Protein AF-A0A2H0VG08-F1 (afdb_monomer)

Secondary structure (DSSP, 8-state):
-EEEEEEEEEEEEEE-SSS-EEEEEEETTTEEEEEEETTTTSTT-TTGGG--TT-EEEEEEEESSSEEEEEEEEEE-----HHHHHHHHHHHHHSPBT---HHHHHHHHHHHHHT---HHHHHHHHHHTTSS-SSTTSPPBPTTT--BSTTEEEEETTTTEEEEHHHHTT----TTTEEE--

Organism: NCBI:txid1974540

pLDDT: mean 89.66, std 8.98, range [56.62, 98.19]

Radius of gyration: 17.84 Å; Cα contacts (8 Å, |Δi|>4): 370; chains: 1; bounding box: 41×30×51 Å

Solvent-accessible surface area (backbone atoms only — not comparable to full-atom values): 9894 Å² total; per-residue (Å²): 124,53,78,47,78,40,50,30,39,28,43,41,77,45,84,69,51,96,38,28,32,35,34,35,32,40,27,50,78,46,11,30,46,63,31,37,29,75,52,33,63,40,92,84,34,74,51,42,79,32,64,43,53,43,19,32,19,43,32,33,35,36,42,76,96,54,39,34,47,75,47,51,47,54,77,53,54,66,83,61,48,73,70,45,50,40,50,30,51,45,51,62,72,70,53,58,71,69,52,52,44,64,68,60,40,53,54,56,48,51,32,43,72,67,66,51,81,59,33,54,54,55,38,50,53,34,15,76,74,68,78,38,71,73,56,84,86,62,67,50,54,14,69,81,83,63,54,70,36,96,52,42,31,32,38,32,63,91,78,70,40,37,30,20,71,75,68,45,74,82,54,93,72,60,78,76,45,51,43,53,38,100

Nearest PDB structures (foldseek):
  3q8d-assembly1_A  TM=6.529E-01  e=3.472E-11  Escherichia coli
  1u5k-assembly1_A  TM=7.011E-01  e=4.148E-07  Deinococcus radiodurans R1 = ATCC 13939 = DSM 20539
  4jcv-assembly1_E  TM=6.281E-01  e=1.185E-06  Deinococcus radiodurans R1 = ATCC 13939 = DSM 20539
  1k8g-assembly1_A  TM=5.663E-01  e=1.028E-01  Sterkiella nova
  1k8g-assembly2_B  TM=5.627E-01  e=1.639E-01  Sterkiella nova

Mean predicted aligned error: 5.26 Å

Structure (mmCIF, N/CA/C/O backbone):
data_AF-A0A2H0VG08-F1
#
_entry.id   AF-A0A2H0VG08-F1
#
loop_
_atom_site.group_PDB
_atom_site.id
_atom_site.type_symbol
_atom_site.label_atom_id
_atom_site.label_alt_id
_atom_site.label_comp_id
_atom_site.label_asym_id
_atom_site.label_entity_id
_atom_site.label_seq_id
_atom_site.pdbx_PDB_ins_code
_atom_site.Cartn_x
_atom_site.Cartn_y
_atom_site.Cartn_z
_atom_site.occupancy
_atom_site.B_iso_or_equiv
_atom_site.auth_seq_id
_atom_site.auth_comp_id
_atom_site.auth_asym_id
_atom_site.auth_atom_id
_atom_site.pdbx_PDB_model_num
ATOM 1 N N . MET A 1 1 ? -22.856 -10.349 10.334 1.00 77.19 1 MET A N 1
ATOM 2 C CA . MET A 1 1 ? -21.983 -9.328 10.950 1.00 77.19 1 MET A CA 1
ATOM 3 C C . MET A 1 1 ? -20.734 -10.045 11.409 1.00 77.19 1 MET A C 1
ATOM 5 O O . MET A 1 1 ? -20.861 -10.945 12.228 1.00 77.19 1 MET A O 1
ATOM 9 N N . ALA A 1 2 ? -19.583 -9.715 10.833 1.00 91.94 2 ALA A N 1
ATOM 10 C CA . ALA A 1 2 ? -18.309 -10.344 11.169 1.00 91.94 2 ALA A CA 1
ATOM 11 C C . ALA A 1 2 ? -17.379 -9.309 11.801 1.00 91.94 2 ALA A C 1
ATOM 13 O O . ALA A 1 2 ? -17.410 -8.134 11.433 1.00 91.94 2 ALA A O 1
ATOM 14 N N . GLU A 1 3 ? -16.586 -9.743 12.770 1.00 95.38 3 GLU A N 1
ATOM 15 C CA . GLU A 1 3 ? -15.595 -8.915 13.441 1.00 95.38 3 GLU A CA 1
ATOM 16 C C . GLU A 1 3 ? -14.196 -9.436 13.120 1.00 95.38 3 GLU A C 1
ATOM 18 O O . GLU A 1 3 ? -13.966 -10.645 13.103 1.00 95.38 3 GLU A O 1
ATOM 23 N N . TYR A 1 4 ? -13.271 -8.518 12.849 1.00 96.69 4 TYR A N 1
ATOM 24 C CA . TYR A 1 4 ? -11.912 -8.829 12.425 1.00 96.69 4 TYR A CA 1
ATOM 25 C C . TYR A 1 4 ? -10.892 -8.118 13.304 1.00 96.69 4 TYR A C 1
ATOM 27 O O . TYR A 1 4 ? -11.046 -6.940 13.634 1.00 96.69 4 TYR A O 1
ATOM 35 N N . TYR A 1 5 ? -9.813 -8.835 13.604 1.00 96.94 5 TYR A N 1
ATOM 36 C CA . TYR A 1 5 ? -8.631 -8.325 14.283 1.00 96.94 5 TYR A CA 1
ATOM 37 C C . TYR A 1 5 ? -7.422 -8.617 13.405 1.00 96.94 5 TYR A C 1
ATOM 39 O O . TYR A 1 5 ? -7.072 -9.775 13.175 1.00 96.94 5 TYR A O 1
ATOM 47 N N . THR A 1 6 ? -6.799 -7.574 12.872 1.00 97.25 6 THR A N 1
ATOM 48 C CA . THR A 1 6 ? -5.673 -7.729 11.946 1.00 97.25 6 THR A CA 1
ATOM 49 C C . THR A 1 6 ? -4.743 -6.531 12.042 1.00 97.25 6 THR A C 1
ATOM 51 O O . THR A 1 6 ? -5.214 -5.420 12.275 1.00 97.25 6 THR A O 1
ATOM 54 N N . PRO A 1 7 ? -3.429 -6.703 11.833 1.00 96.88 7 PRO A N 1
ATOM 55 C CA . PRO A 1 7 ? -2.571 -5.566 11.558 1.00 96.88 7 PRO A CA 1
ATOM 56 C C . PRO A 1 7 ? -2.933 -4.935 10.206 1.00 96.88 7 PRO A C 1
ATOM 58 O O . PRO A 1 7 ? -3.387 -5.624 9.279 1.00 96.88 7 PRO A O 1
ATOM 61 N N . ALA A 1 8 ? -2.717 -3.626 10.114 1.00 97.12 8 ALA A N 1
ATOM 62 C CA . ALA A 1 8 ? -2.979 -2.818 8.936 1.00 97.12 8 ALA A CA 1
ATOM 63 C C . ALA A 1 8 ? -1.936 -1.712 8.747 1.00 97.12 8 ALA A C 1
ATOM 65 O O . ALA A 1 8 ? -1.454 -1.128 9.719 1.00 97.12 8 ALA A O 1
ATOM 66 N N . ILE A 1 9 ? -1.636 -1.409 7.485 1.00 96.62 9 ILE A N 1
ATOM 67 C CA . ILE A 1 9 ? -0.912 -0.216 7.046 1.00 96.62 9 ILE A CA 1
ATOM 68 C C . ILE A 1 9 ? -1.958 0.810 6.618 1.00 96.62 9 ILE A C 1
ATOM 70 O O . ILE A 1 9 ? -2.838 0.514 5.805 1.00 96.62 9 ILE A O 1
ATOM 74 N N . VAL A 1 10 ? -1.860 2.027 7.145 1.00 95.81 10 VAL A N 1
ATOM 75 C CA . VAL A 1 10 ? -2.717 3.132 6.706 1.00 95.81 10 VAL A CA 1
ATOM 76 C C . VAL A 1 10 ? -2.172 3.687 5.393 1.00 95.81 10 VAL A C 1
ATOM 78 O O . VAL A 1 10 ? -1.115 4.317 5.389 1.00 95.81 10 VAL A O 1
ATOM 81 N N . LEU A 1 11 ? -2.886 3.467 4.288 1.00 95.94 11 LEU A N 1
ATOM 82 C CA . LEU A 1 11 ? -2.492 3.982 2.973 1.00 95.94 11 LEU A CA 1
ATOM 83 C C . LEU A 1 11 ? -2.911 5.443 2.819 1.00 95.94 11 LEU A C 1
ATOM 85 O O . LEU A 1 11 ? -2.101 6.305 2.493 1.00 95.94 11 LEU A O 1
ATOM 89 N N . ARG A 1 12 ? -4.184 5.723 3.114 1.00 94.00 12 ARG A N 1
ATOM 90 C CA . ARG A 1 12 ? -4.795 7.039 2.923 1.00 94.00 12 ARG A CA 1
ATOM 91 C C . ARG A 1 12 ? -5.827 7.333 4.004 1.00 94.00 12 ARG A C 1
ATOM 93 O O . ARG A 1 12 ? -6.453 6.426 4.558 1.00 94.00 12 ARG A O 1
ATOM 100 N N . LYS A 1 13 ? -5.999 8.620 4.299 1.00 92.25 13 LYS A N 1
ATOM 101 C CA . LYS A 1 13 ? -7.015 9.143 5.213 1.00 92.25 13 LYS A CA 1
ATOM 102 C C . LYS A 1 13 ? -7.724 10.312 4.544 1.00 92.25 13 LYS A C 1
ATOM 104 O O . LYS A 1 13 ? -7.098 11.339 4.307 1.00 92.25 13 LYS A O 1
ATOM 109 N N . ASP A 1 14 ? -9.028 10.170 4.354 1.00 88.38 14 ASP A N 1
ATOM 110 C CA . ASP A 1 14 ? -9.890 11.175 3.741 1.00 88.38 14 ASP A CA 1
ATOM 111 C C . ASP A 1 14 ? -10.956 11.664 4.738 1.00 88.38 14 ASP A C 1
ATOM 113 O O . ASP A 1 14 ? -11.342 10.971 5.692 1.00 88.38 14 ASP A O 1
ATOM 117 N N . VAL A 1 15 ? -11.454 12.884 4.530 1.00 81.81 15 VAL A N 1
ATOM 118 C CA . VAL A 1 15 ? -12.610 13.403 5.275 1.00 81.81 15 VAL A CA 1
ATOM 119 C C . VAL A 1 15 ? -13.874 12.807 4.664 1.00 81.81 15 VAL A C 1
ATOM 121 O O . VAL A 1 15 ? -14.071 12.898 3.458 1.00 81.81 15 VAL A O 1
ATOM 124 N N . LYS A 1 16 ? -14.736 12.200 5.490 1.00 74.75 16 LYS A N 1
ATOM 125 C CA . LYS A 1 16 ? -16.015 11.644 5.019 1.00 74.75 16 LYS A CA 1
ATOM 126 C C . LYS A 1 16 ? -17.203 12.543 5.344 1.00 74.75 16 LYS A C 1
ATOM 128 O O . LYS A 1 16 ? -18.038 12.771 4.488 1.00 74.75 16 LYS A O 1
ATOM 133 N N . ASN A 1 17 ? -17.257 13.021 6.586 1.00 74.50 17 ASN A N 1
ATOM 134 C CA . ASN A 1 17 ? -18.268 13.926 7.140 1.00 74.50 17 ASN A CA 1
ATOM 135 C C . ASN A 1 17 ? -17.574 14.848 8.161 1.00 74.50 17 ASN A C 1
ATOM 137 O O . ASN A 1 17 ? -16.396 14.649 8.468 1.00 74.50 17 ASN A O 1
ATOM 141 N N . ASP A 1 18 ? -18.304 15.780 8.783 1.00 69.12 18 ASP A N 1
ATOM 142 C CA . ASP A 1 18 ? -17.742 16.704 9.784 1.00 69.12 18 ASP A CA 1
ATOM 143 C C . ASP A 1 18 ? -16.925 16.007 10.879 1.00 69.12 18 ASP A C 1
ATOM 145 O O . ASP A 1 18 ? -15.834 16.462 11.235 1.00 69.12 18 ASP A O 1
ATOM 149 N N . LYS A 1 19 ? -17.424 14.874 11.390 1.00 75.38 19 LYS A N 1
ATOM 150 C CA . LYS A 1 19 ? -16.830 14.168 12.538 1.00 75.38 19 LYS A CA 1
ATOM 151 C C . LYS A 1 19 ? -16.163 12.839 12.184 1.00 75.38 19 LYS A C 1
ATOM 153 O O . LYS A 1 19 ? -15.402 12.327 13.004 1.00 75.38 19 LYS A O 1
ATOM 158 N N . ASP A 1 20 ? -16.403 12.306 10.991 1.00 84.00 20 ASP A N 1
ATOM 159 C CA . ASP A 1 20 ? -15.960 10.967 10.595 1.00 84.00 20 ASP A CA 1
ATOM 160 C C . ASP A 1 20 ? -14.772 11.031 9.632 1.00 84.00 20 ASP A C 1
ATOM 162 O O . ASP A 1 20 ? -14.579 12.001 8.896 1.00 84.00 20 ASP A O 1
ATOM 166 N N . SER A 1 21 ? -13.970 9.971 9.617 1.00 87.75 21 SER A N 1
ATOM 167 C CA . SER A 1 21 ? -12.867 9.815 8.666 1.00 87.75 21 SER A CA 1
ATOM 168 C C . SER A 1 21 ? -13.016 8.515 7.889 1.00 87.75 21 SER A C 1
ATOM 170 O O . SER A 1 21 ? -13.406 7.490 8.454 1.00 87.75 21 SER A O 1
ATOM 172 N N . LEU A 1 22 ? -12.718 8.577 6.593 1.00 93.00 22 LEU A N 1
ATOM 173 C CA . LEU A 1 22 ? -12.571 7.409 5.738 1.00 93.00 22 LEU A CA 1
ATOM 174 C C . LEU A 1 22 ? -11.097 7.021 5.713 1.00 93.00 22 LEU A C 1
ATOM 176 O O . LEU A 1 22 ? -10.229 7.868 5.516 1.00 93.00 22 LEU A O 1
ATOM 180 N N . TYR A 1 23 ? -10.826 5.744 5.910 1.00 95.50 23 TYR A N 1
ATOM 181 C CA . TYR A 1 23 ? -9.488 5.188 5.883 1.00 95.50 23 TYR A CA 1
ATOM 182 C C . TYR A 1 23 ? -9.387 4.156 4.776 1.00 95.50 23 TYR A C 1
ATOM 184 O O . TYR A 1 23 ? -10.229 3.261 4.696 1.00 95.50 23 TYR A O 1
ATOM 192 N N . ILE A 1 24 ? -8.343 4.265 3.958 1.00 97.62 24 ILE A N 1
ATOM 193 C CA . ILE A 1 24 ? -7.928 3.181 3.073 1.00 97.62 24 ILE A CA 1
ATOM 194 C C . ILE A 1 24 ? -6.781 2.453 3.758 1.00 97.62 24 ILE A C 1
ATOM 196 O O . ILE A 1 24 ? -5.760 3.053 4.106 1.00 97.62 24 ILE A O 1
ATOM 200 N N . LEU A 1 25 ? -6.992 1.166 4.007 1.00 97.62 25 LEU A N 1
ATOM 201 C CA . LEU A 1 25 ? -6.116 0.330 4.814 1.00 97.62 25 LEU A CA 1
ATOM 202 C C . LEU A 1 25 ? -5.693 -0.867 3.978 1.00 97.62 25 LEU A C 1
ATOM 204 O O . LEU A 1 25 ? -6.548 -1.546 3.415 1.00 97.62 25 LEU A O 1
ATOM 208 N N . TYR A 1 26 ? -4.398 -1.158 3.937 1.00 98.12 26 TYR A N 1
ATOM 209 C CA . TYR A 1 26 ? -3.927 -2.466 3.502 1.00 98.12 26 TYR A CA 1
ATOM 210 C C . TYR A 1 26 ? -3.817 -3.347 4.737 1.00 98.12 26 TYR A C 1
ATOM 212 O O . TYR A 1 26 ? -3.211 -2.935 5.722 1.00 98.12 26 TYR A O 1
ATOM 220 N N . THR A 1 27 ? -4.442 -4.517 4.737 1.00 97.94 27 THR A N 1
ATOM 221 C CA . THR A 1 27 ? -4.528 -5.389 5.913 1.00 97.94 27 THR A CA 1
ATOM 222 C C . THR A 1 27 ? -4.017 -6.779 5.584 1.00 97.94 27 THR A C 1
ATOM 224 O O . THR A 1 27 ? -4.180 -7.260 4.463 1.00 97.94 27 THR A O 1
ATOM 227 N N . ARG A 1 28 ? -3.454 -7.462 6.584 1.00 97.81 28 ARG A N 1
ATOM 228 C CA . ARG A 1 28 ? -2.957 -8.829 6.396 1.00 97.81 28 ARG A CA 1
ATOM 229 C C . ARG A 1 28 ? -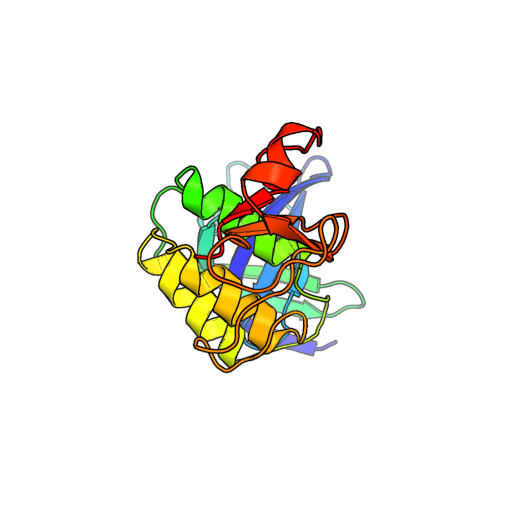4.061 -9.813 6.003 1.00 97.81 28 ARG A C 1
ATOM 231 O O . ARG A 1 28 ? -3.827 -10.675 5.169 1.00 97.81 28 ARG A O 1
ATOM 238 N N . SER A 1 29 ? -5.229 -9.730 6.643 1.00 97.25 29 SER A N 1
ATOM 239 C CA . SER A 1 29 ? -6.284 -10.744 6.499 1.00 97.25 29 SER A CA 1
ATOM 240 C C . SER A 1 29 ? -7.354 -10.418 5.458 1.00 97.25 29 SER A C 1
ATOM 242 O O . SER A 1 29 ? -8.055 -11.327 5.034 1.00 97.25 29 SER A O 1
ATOM 244 N N . LEU A 1 30 ? -7.528 -9.145 5.086 1.00 97.25 30 LEU A N 1
ATOM 245 C CA . LEU A 1 30 ? -8.593 -8.704 4.173 1.00 97.25 30 LEU A CA 1
ATOM 246 C C . LEU A 1 30 ? -8.046 -8.034 2.902 1.00 97.25 30 LEU A C 1
ATOM 248 O O . LEU A 1 30 ? -8.824 -7.677 2.025 1.00 97.25 30 LEU A O 1
ATOM 252 N N . GLY A 1 31 ? -6.728 -7.834 2.786 1.00 97.56 31 GLY A N 1
ATOM 253 C CA . GLY A 1 31 ? -6.143 -7.052 1.696 1.00 97.56 31 GLY A CA 1
ATOM 254 C C . GLY A 1 31 ? -6.462 -5.566 1.832 1.00 97.56 31 GLY A C 1
ATOM 255 O O . GLY A 1 31 ? -6.581 -5.056 2.955 1.00 97.56 31 GLY A O 1
ATOM 256 N N . LYS A 1 32 ? -6.595 -4.861 0.701 1.00 98.19 32 LYS A N 1
ATOM 257 C CA . LYS A 1 32 ? -6.987 -3.446 0.692 1.00 98.19 32 LYS A CA 1
ATOM 258 C C . LYS A 1 32 ? -8.477 -3.300 0.994 1.00 98.19 32 LYS A C 1
ATOM 260 O O . LYS A 1 32 ? -9.315 -3.885 0.314 1.00 98.19 32 LYS A O 1
ATOM 265 N N . ILE A 1 33 ? -8.816 -2.480 1.981 1.00 97.75 33 ILE A N 1
ATOM 266 C CA . ILE A 1 33 ? -10.197 -2.196 2.378 1.00 97.75 33 ILE A CA 1
ATOM 267 C C . ILE A 1 33 ? -10.415 -0.697 2.574 1.00 97.75 33 ILE A C 1
ATOM 269 O O . ILE A 1 33 ? -9.480 0.068 2.816 1.00 97.75 33 ILE A O 1
ATOM 273 N N . SER A 1 34 ? -11.682 -0.291 2.531 1.00 96.81 34 SER A N 1
ATOM 274 C CA . SER A 1 34 ? -12.127 1.032 2.959 1.00 96.81 34 SER A CA 1
ATOM 275 C C . SER A 1 34 ? -12.899 0.906 4.268 1.00 96.81 34 SER A C 1
ATOM 277 O O . SER A 1 34 ? -13.856 0.135 4.337 1.00 96.81 34 SER A O 1
ATOM 279 N N . ALA A 1 35 ? -12.492 1.644 5.301 1.00 95.44 35 ALA A N 1
ATOM 280 C CA . ALA A 1 35 ? -13.094 1.588 6.628 1.00 95.44 35 ALA A CA 1
ATOM 281 C C . ALA A 1 35 ? -13.468 2.979 7.153 1.00 95.44 35 ALA A C 1
ATOM 283 O O . ALA A 1 35 ? -12.731 3.952 6.994 1.00 95.44 35 ALA A O 1
ATOM 284 N N . ILE A 1 36 ? -14.618 3.076 7.817 1.00 93.50 36 ILE A N 1
ATOM 285 C CA . ILE A 1 36 ? -15.106 4.325 8.410 1.00 93.50 36 ILE A CA 1
ATOM 286 C C . ILE A 1 36 ? -14.768 4.345 9.896 1.00 93.50 36 ILE A C 1
ATOM 288 O O . ILE A 1 36 ? -15.213 3.477 10.646 1.00 93.50 36 ILE A O 1
ATOM 292 N N . ALA A 1 37 ? -14.067 5.381 10.345 1.00 89.81 37 ALA A N 1
ATOM 293 C CA . ALA A 1 37 ? -13.887 5.658 11.763 1.00 89.81 37 ALA A CA 1
ATOM 294 C C . ALA A 1 37 ? -14.875 6.749 12.203 1.00 89.81 37 ALA A C 1
ATOM 296 O O . ALA A 1 37 ? -14.750 7.921 11.823 1.00 89.81 37 ALA A O 1
ATOM 297 N N . LYS A 1 38 ? -15.875 6.360 13.000 1.00 82.88 38 LYS A N 1
ATOM 298 C CA . LYS A 1 38 ? -16.902 7.285 13.497 1.00 82.88 38 LYS A CA 1
ATOM 299 C C . LYS A 1 38 ? -16.330 8.225 14.552 1.00 82.88 38 LYS A C 1
ATOM 301 O O . LYS A 1 38 ? -15.601 7.794 15.438 1.00 82.88 38 LYS A O 1
ATOM 306 N N . SER A 1 39 ? -16.701 9.504 14.498 1.00 76.12 39 SER A N 1
ATOM 307 C CA . SER A 1 39 ? -16.239 10.543 15.433 1.00 76.12 39 SER A CA 1
ATOM 308 C C . SER A 1 39 ? -14.712 10.713 15.520 1.00 76.12 39 SER A C 1
ATOM 310 O O . SER A 1 39 ? -14.220 11.339 16.461 1.00 76.12 39 SER A O 1
ATOM 312 N N . ALA A 1 40 ? -13.954 10.210 14.540 1.00 71.31 40 ALA A N 1
ATOM 313 C CA . ALA A 1 40 ? -12.496 10.232 14.556 1.00 71.31 40 ALA A CA 1
ATOM 314 C C . ALA A 1 40 ? -11.894 11.649 14.528 1.00 71.31 40 ALA A C 1
ATOM 316 O O . ALA A 1 40 ? -10.758 11.824 14.963 1.00 71.31 40 ALA A O 1
ATOM 317 N N . ARG A 1 41 ? -12.635 12.664 14.062 1.00 65.50 41 ARG A N 1
ATOM 318 C CA . ARG A 1 41 ? -12.172 14.064 14.007 1.00 65.50 41 ARG A CA 1
ATOM 319 C C . ARG A 1 41 ? -12.444 14.868 15.284 1.00 65.50 41 ARG A C 1
ATOM 321 O O . ARG A 1 41 ? -12.055 16.029 15.353 1.00 65.50 41 ARG A O 1
ATOM 328 N N . LYS A 1 42 ? -13.093 14.289 16.304 1.00 69.38 42 LYS A N 1
ATOM 329 C CA . LYS A 1 42 ? -13.210 14.947 17.616 1.00 69.38 42 LYS A CA 1
ATOM 330 C C . LYS A 1 42 ? -11.816 15.092 18.234 1.00 69.38 42 LYS A C 1
ATOM 332 O O . LYS A 1 42 ? -11.041 14.144 18.190 1.00 69.38 42 LYS A O 1
ATOM 337 N N . ILE A 1 43 ? -11.527 16.229 18.870 1.00 60.56 43 ILE A N 1
ATOM 338 C CA . ILE A 1 43 ? -10.264 16.456 19.607 1.00 60.56 43 ILE A CA 1
ATOM 339 C C . ILE A 1 43 ? -10.013 15.364 20.662 1.00 60.56 43 ILE A C 1
ATOM 341 O O . ILE A 1 43 ? -8.874 14.993 20.915 1.00 60.56 43 ILE A O 1
ATOM 345 N N . THR A 1 44 ? -11.077 14.793 21.231 1.00 64.12 44 THR A N 1
ATOM 346 C CA . THR A 1 44 ? -11.012 13.700 22.215 1.00 64.12 44 THR A CA 1
ATOM 347 C C . THR A 1 44 ? -10.797 12.311 21.603 1.00 64.12 44 THR A C 1
ATOM 349 O O . THR A 1 44 ? -10.746 11.319 22.331 1.00 64.12 44 THR A O 1
ATOM 352 N N . SER A 1 45 ? -10.703 12.204 20.276 1.00 69.25 45 SER A N 1
ATOM 353 C CA . SER A 1 45 ? -10.528 10.930 19.585 1.00 69.25 45 SER A CA 1
ATOM 354 C C . SER A 1 45 ? -9.137 10.364 19.848 1.00 69.25 45 SER A C 1
ATOM 356 O O . SER A 1 45 ? -8.145 10.828 19.292 1.00 69.25 45 SER A O 1
ATOM 358 N N . LYS A 1 46 ? -9.075 9.301 20.654 1.00 73.25 46 LYS A N 1
ATOM 359 C CA . LYS A 1 46 ? -7.849 8.516 20.861 1.00 73.25 46 LYS A CA 1
ATOM 360 C C . LYS A 1 46 ? -7.456 7.730 19.605 1.00 73.25 46 LYS A C 1
ATOM 362 O O . LYS A 1 46 ? -6.287 7.459 19.381 1.00 73.25 46 LYS A O 1
ATOM 367 N N . LEU A 1 47 ? -8.434 7.432 18.750 1.00 78.81 47 LEU A N 1
ATOM 368 C CA . LEU A 1 47 ? -8.283 6.591 17.567 1.00 78.81 47 LEU A CA 1
ATOM 369 C C . LEU A 1 47 ? -7.497 7.267 16.434 1.00 78.81 47 LEU A C 1
ATOM 371 O O . LEU A 1 47 ? -6.740 6.623 15.711 1.00 78.81 47 LEU A O 1
ATOM 375 N N . SER A 1 48 ? -7.667 8.580 16.266 1.00 72.31 48 SER A N 1
ATOM 376 C CA . SER A 1 48 ? -7.102 9.311 15.127 1.00 72.31 48 SER A CA 1
ATOM 377 C C . SER A 1 48 ? -5.580 9.414 15.168 1.00 72.31 48 SER A C 1
ATOM 379 O O . SER A 1 48 ? -4.957 9.398 14.108 1.00 72.31 48 SER A O 1
ATOM 381 N N . GLY A 1 49 ? -4.990 9.473 16.367 1.00 74.50 49 GLY A N 1
ATOM 382 C CA . GLY A 1 49 ? -3.540 9.526 16.566 1.00 74.50 49 GLY A CA 1
ATOM 383 C C . GLY A 1 49 ? -2.822 8.229 16.183 1.00 74.50 49 GLY A C 1
ATOM 384 O O . GLY A 1 49 ? -1.650 8.262 15.814 1.00 74.50 49 GLY A O 1
ATOM 385 N N . HIS A 1 50 ? -3.526 7.094 16.206 1.00 82.44 50 HIS A N 1
ATOM 386 C CA . HIS A 1 50 ? -2.967 5.800 15.815 1.00 82.44 50 HIS A CA 1
ATOM 387 C C . HIS A 1 50 ? -3.039 5.539 14.304 1.00 82.44 50 HIS A C 1
ATOM 389 O O . HIS A 1 50 ? -2.337 4.661 13.806 1.00 82.44 50 HIS A O 1
ATOM 395 N N . LEU A 1 51 ? -3.849 6.313 13.574 1.00 86.25 51 LEU A N 1
ATOM 396 C CA . LEU A 1 51 ? -4.183 6.080 12.171 1.00 86.25 51 LEU A CA 1
ATOM 397 C C . LEU A 1 51 ? -3.766 7.266 11.292 1.00 86.25 51 LEU A C 1
ATOM 399 O O . LEU A 1 51 ? -4.606 8.005 10.772 1.00 86.25 51 LEU A O 1
ATOM 403 N N . SER A 1 52 ? -2.459 7.444 11.125 1.00 89.19 52 SER A N 1
ATOM 404 C CA . SER A 1 52 ? -1.885 8.374 10.141 1.00 89.19 52 SER A CA 1
ATOM 405 C C . SER A 1 52 ? -1.299 7.586 8.968 1.00 89.19 52 SER A C 1
ATOM 407 O O . SER A 1 52 ? -0.784 6.494 9.215 1.00 89.19 52 SER A O 1
ATOM 409 N N . PRO A 1 53 ? -1.337 8.105 7.724 1.00 92.81 53 PRO A N 1
ATOM 410 C CA . PRO A 1 53 ? -0.713 7.447 6.577 1.00 92.81 53 PRO A CA 1
ATOM 411 C C . PRO A 1 53 ? 0.737 7.033 6.856 1.00 92.81 53 PRO A C 1
ATOM 413 O O . PRO A 1 53 ? 1.497 7.792 7.463 1.00 92.81 53 PRO A O 1
ATOM 416 N N . GLY A 1 54 ? 1.093 5.810 6.463 1.00 92.50 54 GLY A N 1
ATOM 417 C CA . GLY A 1 54 ? 2.411 5.218 6.711 1.00 92.50 54 GLY A CA 1
ATOM 418 C C . GLY A 1 54 ? 2.608 4.652 8.117 1.00 92.50 54 GLY A C 1
ATOM 419 O O . GLY A 1 54 ? 3.706 4.221 8.448 1.00 92.50 54 GLY A O 1
ATOM 420 N N . ARG A 1 55 ? 1.575 4.630 8.969 1.00 91.56 55 ARG A N 1
ATOM 421 C CA . ARG A 1 55 ? 1.633 3.913 10.252 1.00 91.56 55 ARG A CA 1
ATOM 422 C C . ARG A 1 55 ? 1.137 2.485 10.109 1.00 91.56 55 ARG A C 1
ATOM 424 O O . ARG A 1 55 ? 0.223 2.206 9.330 1.00 91.56 55 ARG A O 1
ATOM 431 N N . ILE A 1 56 ? 1.695 1.618 10.950 1.00 94.75 56 ILE A N 1
ATOM 432 C CA . ILE A 1 56 ? 1.182 0.273 11.182 1.00 94.75 56 ILE A CA 1
ATOM 433 C C . ILE A 1 56 ? 0.423 0.270 12.507 1.00 94.75 56 ILE A C 1
ATOM 435 O O . ILE A 1 56 ? 0.921 0.734 13.542 1.00 94.75 56 ILE A O 1
ATOM 439 N N . ALA A 1 57 ? -0.788 -0.272 12.477 1.00 94.56 57 ALA A N 1
ATOM 440 C CA . ALA A 1 57 ? -1.627 -0.436 13.651 1.00 94.56 57 ALA A CA 1
ATOM 441 C C . ALA A 1 57 ? -2.283 -1.815 13.657 1.00 94.56 57 ALA A C 1
ATOM 443 O O . ALA A 1 57 ? -2.664 -2.329 12.607 1.00 94.56 57 ALA A O 1
ATOM 444 N N . ASP A 1 58 ? -2.446 -2.394 14.841 1.00 96.12 58 ASP A N 1
ATOM 445 C CA . ASP A 1 58 ? -3.429 -3.456 15.024 1.00 96.12 58 ASP A CA 1
ATOM 446 C C . ASP A 1 58 ? -4.804 -2.811 15.077 1.00 96.12 58 ASP A C 1
ATOM 448 O O . ASP A 1 58 ? -5.020 -1.886 15.860 1.00 96.12 58 ASP A O 1
ATOM 452 N N . ILE A 1 59 ? -5.719 -3.277 14.235 1.00 95.81 59 ILE A N 1
ATOM 453 C CA . ILE A 1 59 ? -7.054 -2.700 14.122 1.00 95.81 59 ILE A CA 1
ATOM 454 C C . ILE A 1 59 ? -8.126 -3.731 14.446 1.00 95.81 59 ILE A C 1
ATOM 456 O O . ILE A 1 59 ? -7.976 -4.927 14.179 1.00 95.81 59 ILE A O 1
ATOM 460 N N . ARG A 1 60 ? -9.233 -3.229 14.990 1.00 96.25 60 ARG A N 1
ATOM 461 C CA . ARG A 1 60 ? -10.474 -3.965 15.207 1.00 96.25 60 ARG A CA 1
ATOM 462 C C . ARG A 1 60 ? -11.546 -3.395 14.287 1.00 96.25 60 ARG A C 1
ATOM 464 O O . ARG A 1 60 ? -11.830 -2.195 14.323 1.00 96.25 60 ARG A O 1
ATOM 471 N N . LEU A 1 61 ? -12.131 -4.250 13.459 1.00 95.50 61 LEU A N 1
ATOM 472 C CA . LEU A 1 61 ? -13.097 -3.881 12.426 1.00 95.50 61 LEU A CA 1
ATOM 473 C C . LEU A 1 61 ? -14.374 -4.695 12.566 1.00 95.50 61 LEU A C 1
ATOM 475 O O . LEU A 1 61 ? -14.340 -5.854 12.966 1.00 95.50 61 LEU A O 1
ATOM 479 N N . ILE A 1 62 ? -15.482 -4.113 12.127 1.00 95.94 62 ILE A N 1
ATOM 480 C CA . ILE A 1 62 ? -16.752 -4.815 11.973 1.00 95.94 62 ILE A CA 1
ATOM 481 C C . ILE A 1 62 ? -17.278 -4.642 10.553 1.00 95.94 62 ILE A C 1
ATOM 483 O O . ILE A 1 62 ? -17.306 -3.527 10.029 1.00 95.94 62 ILE A O 1
ATOM 487 N N . ASP A 1 63 ? -17.703 -5.743 9.943 1.00 94.62 63 ASP A N 1
ATOM 488 C CA . ASP A 1 63 ? -18.362 -5.747 8.643 1.00 94.62 63 ASP A CA 1
ATOM 489 C C . ASP A 1 63 ? -19.888 -5.780 8.809 1.00 94.62 63 ASP A C 1
ATOM 491 O O . ASP A 1 63 ? -20.474 -6.711 9.385 1.00 94.62 63 ASP A O 1
ATOM 495 N N . LYS A 1 64 ? -20.521 -4.716 8.308 1.00 90.75 64 LYS A N 1
ATOM 496 C CA . LYS A 1 64 ? -21.976 -4.522 8.242 1.00 90.75 64 LYS A CA 1
ATOM 497 C C . LYS A 1 64 ? -22.443 -4.176 6.818 1.00 90.75 64 LYS A C 1
ATOM 499 O O . LYS A 1 64 ? -23.415 -3.445 6.667 1.00 90.75 64 LYS A O 1
ATOM 504 N N . GLY A 1 65 ? -21.712 -4.617 5.791 1.00 89.06 65 GLY A N 1
ATOM 505 C CA . GLY A 1 65 ? -21.852 -4.162 4.398 1.00 89.06 65 GLY A CA 1
ATOM 506 C C . GLY A 1 65 ? -20.918 -2.995 4.050 1.00 89.06 65 GLY A C 1
ATOM 507 O O . GLY A 1 65 ? -20.674 -2.702 2.885 1.00 89.06 65 GLY A O 1
ATOM 508 N N . SER A 1 66 ? -20.344 -2.356 5.069 1.00 90.56 66 SER A N 1
ATOM 509 C CA . SER A 1 66 ? -19.179 -1.478 4.972 1.00 90.56 66 SER A CA 1
ATOM 510 C C . SER A 1 66 ? -18.334 -1.677 6.224 1.00 90.56 66 SER A C 1
ATOM 512 O O . SER A 1 66 ? -18.908 -1.795 7.315 1.00 90.56 66 SER A O 1
ATOM 514 N N . PHE A 1 67 ? -17.006 -1.666 6.104 1.00 95.56 67 PHE A N 1
ATOM 515 C CA . PHE A 1 67 ? -16.154 -1.788 7.280 1.00 95.56 67 PHE A CA 1
ATOM 516 C C . PHE A 1 67 ? -16.263 -0.542 8.158 1.00 95.56 67 PHE A C 1
ATOM 518 O O . PHE A 1 67 ? -16.078 0.593 7.708 1.00 95.56 67 PHE A O 1
ATOM 525 N N . GLN A 1 68 ? -16.532 -0.757 9.440 1.00 94.56 68 GLN A N 1
ATOM 526 C CA . GLN A 1 68 ? -16.418 0.273 10.461 1.00 94.56 68 GLN A CA 1
ATOM 527 C C . GLN A 1 68 ? -15.234 -0.061 11.367 1.00 94.56 68 GLN A C 1
ATOM 529 O O . GLN A 1 68 ? -15.106 -1.183 11.856 1.00 94.56 68 GLN A O 1
ATOM 534 N N . LEU A 1 69 ? -14.387 0.935 11.602 1.00 94.31 69 LEU A N 1
ATOM 535 C CA . LEU A 1 69 ? -13.246 0.829 12.493 1.00 94.31 69 LEU A CA 1
ATOM 536 C C . LEU A 1 69 ? -13.688 1.101 13.930 1.00 94.31 69 LEU A C 1
ATOM 538 O O . LEU A 1 69 ? -14.303 2.131 14.218 1.00 94.31 69 LEU A O 1
ATOM 542 N N . LEU A 1 70 ? -13.435 0.124 14.798 1.00 91.75 70 LEU A N 1
ATOM 543 C CA . LEU A 1 70 ? -13.833 0.141 16.203 1.00 91.75 70 LEU A CA 1
ATOM 544 C C . LEU A 1 70 ? -12.683 0.588 17.096 1.00 91.75 70 LEU A C 1
ATOM 546 O O . LEU A 1 70 ? -12.891 1.414 17.980 1.00 91.75 70 LEU A O 1
ATOM 550 N N . ASP A 1 71 ? -11.488 0.057 16.845 1.00 91.06 71 ASP A N 1
ATOM 551 C CA . ASP A 1 71 ? -10.296 0.346 17.634 1.00 91.06 71 ASP A CA 1
ATOM 552 C C . ASP A 1 71 ? -9.030 0.245 16.776 1.00 91.06 71 ASP A C 1
ATOM 554 O O . ASP A 1 71 ? -9.019 -0.443 15.748 1.00 91.06 71 ASP A O 1
ATOM 558 N N . ALA A 1 72 ? -7.976 0.941 17.192 1.00 92.62 72 ALA A N 1
ATOM 559 C CA . ALA A 1 72 ? -6.657 0.862 16.589 1.00 92.62 72 ALA A CA 1
ATOM 560 C C . ALA A 1 72 ? -5.569 1.149 17.620 1.00 92.62 72 ALA A C 1
ATOM 562 O O . ALA A 1 72 ? -5.585 2.184 18.285 1.00 92.62 72 ALA A O 1
ATOM 563 N N . LEU A 1 73 ? -4.566 0.279 17.660 1.00 91.25 73 LEU A N 1
ATOM 564 C CA . LEU A 1 73 ? -3.364 0.457 18.457 1.00 91.25 73 LEU A CA 1
ATOM 565 C C . LEU A 1 73 ? -2.157 0.543 17.526 1.00 91.25 73 LEU A C 1
ATOM 567 O O . LEU A 1 73 ? -1.779 -0.434 16.878 1.00 91.25 73 LEU A O 1
ATOM 571 N N . SER A 1 74 ? -1.549 1.726 17.440 1.00 88.12 74 SER A N 1
ATOM 572 C CA . SER A 1 74 ? -0.339 1.902 16.630 1.00 88.12 74 SER A CA 1
ATOM 573 C C . SER A 1 74 ? 0.811 1.101 17.233 1.00 88.12 74 SER A C 1
ATOM 575 O O . SER A 1 74 ? 1.124 1.265 18.409 1.00 88.12 74 SER A O 1
ATOM 577 N N . LYS A 1 75 ? 1.441 0.260 16.410 1.00 81.25 75 LYS A N 1
ATOM 578 C CA . LYS A 1 75 ? 2.607 -0.540 16.798 1.00 81.25 75 LYS A CA 1
ATOM 579 C C . LYS A 1 75 ? 3.906 0.206 16.548 1.00 81.25 75 LYS A C 1
ATOM 581 O O . LYS A 1 75 ? 4.704 0.371 17.455 1.00 81.25 75 LYS A O 1
ATOM 586 N N . ASN A 1 76 ? 4.082 0.655 15.310 1.00 71.06 76 ASN A N 1
ATOM 587 C CA . ASN A 1 76 ? 5.269 1.330 14.804 1.00 71.06 76 ASN A CA 1
ATOM 588 C C . ASN A 1 76 ? 4.858 2.330 13.713 1.00 71.06 76 ASN A C 1
ATOM 590 O O . ASN A 1 76 ? 3.748 2.277 13.172 1.00 71.06 76 ASN A O 1
ATOM 594 N N . GLY A 1 77 ? 5.762 3.250 13.396 1.00 56.62 77 GLY A N 1
ATOM 595 C CA . GLY A 1 77 ? 5.609 4.186 12.287 1.00 56.62 77 GLY A CA 1
ATOM 596 C C . GLY A 1 77 ? 6.322 5.497 12.575 1.00 56.62 77 GLY A C 1
ATOM 597 O O . GLY A 1 77 ? 5.920 6.243 13.477 1.00 56.62 77 GLY A O 1
ATOM 598 N N . GLY A 1 78 ? 7.371 5.780 11.803 1.00 61.47 78 GLY A N 1
ATOM 599 C CA . GLY A 1 78 ? 7.937 7.123 11.733 1.00 61.47 78 GLY A CA 1
ATOM 600 C C . GLY A 1 78 ? 7.031 8.064 10.941 1.00 61.47 78 GLY A C 1
ATOM 601 O O . GLY A 1 78 ? 5.977 7.678 10.431 1.00 61.47 78 GLY A O 1
ATOM 602 N N . ARG A 1 79 ? 7.419 9.338 10.851 1.00 69.50 79 ARG A N 1
ATOM 603 C CA . ARG A 1 79 ? 6.750 10.262 9.929 1.00 69.50 79 ARG A CA 1
ATOM 604 C C . ARG A 1 79 ? 7.032 9.799 8.502 1.00 69.50 79 ARG A C 1
ATOM 606 O O . ARG A 1 79 ? 8.196 9.665 8.138 1.00 69.50 79 ARG A O 1
ATOM 613 N N . SER A 1 80 ? 5.972 9.575 7.721 1.00 78.25 80 SER A N 1
ATOM 614 C CA . SER A 1 80 ? 6.088 9.291 6.288 1.00 78.25 80 SER A CA 1
ATOM 615 C C . SER A 1 80 ? 6.977 10.348 5.633 1.00 78.25 80 SER A C 1
ATOM 617 O O . SER A 1 80 ? 6.704 11.544 5.750 1.00 78.25 80 SER A O 1
ATOM 619 N N . ASN A 1 81 ? 8.035 9.905 4.958 1.00 89.25 81 ASN A N 1
ATOM 620 C CA . ASN A 1 81 ? 8.829 10.744 4.064 1.00 89.25 81 ASN A CA 1
ATOM 621 C C . ASN A 1 81 ? 8.215 10.711 2.647 1.00 89.25 81 ASN A C 1
ATOM 623 O O . ASN A 1 81 ? 7.175 10.079 2.428 1.00 89.25 81 ASN A O 1
ATOM 627 N N . LYS A 1 82 ? 8.837 11.416 1.694 1.00 91.44 82 LYS A N 1
ATOM 628 C CA . LYS A 1 82 ? 8.358 11.497 0.305 1.00 91.44 82 LYS A CA 1
ATOM 629 C C . LYS A 1 82 ? 8.319 10.123 -0.378 1.00 91.44 82 LYS A C 1
ATOM 631 O O . LYS A 1 82 ? 7.322 9.798 -1.016 1.00 91.44 82 LYS A O 1
ATOM 636 N N . GLU A 1 83 ? 9.356 9.309 -0.193 1.00 91.62 83 GLU A N 1
ATOM 637 C CA . GLU A 1 83 ? 9.461 7.978 -0.807 1.00 91.62 83 GLU A CA 1
ATOM 638 C C . GLU A 1 83 ? 8.389 7.019 -0.281 1.00 91.62 83 GLU A C 1
ATOM 640 O O . GLU A 1 83 ? 7.712 6.346 -1.057 1.00 91.62 83 GLU A O 1
ATOM 645 N N . ILE A 1 84 ? 8.146 7.022 1.032 1.00 94.12 84 ILE A N 1
ATOM 646 C CA . ILE A 1 84 ? 7.070 6.235 1.638 1.00 94.12 84 ILE A CA 1
ATOM 647 C C . ILE A 1 84 ? 5.700 6.743 1.204 1.00 94.12 84 ILE A C 1
ATOM 649 O O . ILE A 1 84 ? 4.841 5.929 0.887 1.00 94.12 84 ILE A O 1
ATOM 653 N N . ALA A 1 85 ? 5.481 8.056 1.108 1.00 94.06 85 ALA A N 1
ATOM 654 C CA . ALA A 1 85 ? 4.211 8.583 0.607 1.00 94.06 85 ALA A CA 1
ATOM 655 C C . ALA A 1 85 ? 3.916 8.082 -0.819 1.00 94.06 85 ALA A C 1
ATOM 657 O O . ALA A 1 85 ? 2.791 7.672 -1.113 1.00 94.06 85 ALA A O 1
ATOM 658 N N . LYS A 1 86 ? 4.941 8.038 -1.677 1.00 95.06 86 LYS A N 1
ATOM 659 C CA . LYS A 1 86 ? 4.849 7.483 -3.030 1.00 95.06 86 LYS A CA 1
ATOM 660 C C . LYS A 1 86 ? 4.590 5.975 -3.028 1.00 95.06 86 LYS A C 1
ATOM 662 O O . LYS A 1 86 ? 3.750 5.505 -3.789 1.00 95.06 86 LYS A O 1
ATOM 667 N N . PHE A 1 87 ? 5.234 5.227 -2.134 1.00 96.25 87 PHE A N 1
ATOM 668 C CA . PHE A 1 87 ? 4.984 3.796 -1.966 1.00 96.25 87 PHE A CA 1
ATOM 669 C C . PHE A 1 87 ? 3.549 3.492 -1.508 1.00 96.25 87 PHE A C 1
ATOM 671 O O . PHE A 1 87 ? 2.905 2.585 -2.033 1.00 96.25 87 PHE A O 1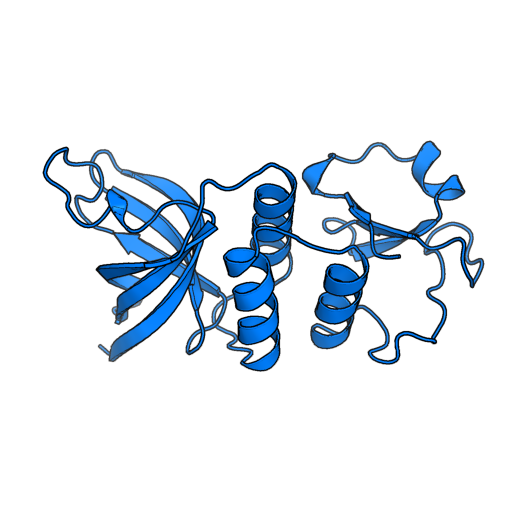
ATOM 678 N N . LEU A 1 88 ? 3.011 4.273 -0.565 1.00 96.12 88 LEU A N 1
ATOM 679 C CA . LEU A 1 88 ? 1.621 4.139 -0.116 1.00 96.12 88 LEU A CA 1
ATOM 680 C C . LEU A 1 88 ? 0.639 4.434 -1.251 1.00 96.12 88 LEU A C 1
ATOM 682 O O . LEU A 1 88 ? -0.332 3.698 -1.414 1.00 96.12 88 LEU A O 1
ATOM 686 N N . TYR A 1 89 ? 0.911 5.471 -2.051 1.00 96.25 89 TYR A N 1
ATOM 687 C CA . TYR A 1 89 ? 0.132 5.780 -3.249 1.00 96.25 89 TYR A CA 1
ATOM 688 C C . TYR A 1 89 ? 0.198 4.635 -4.271 1.00 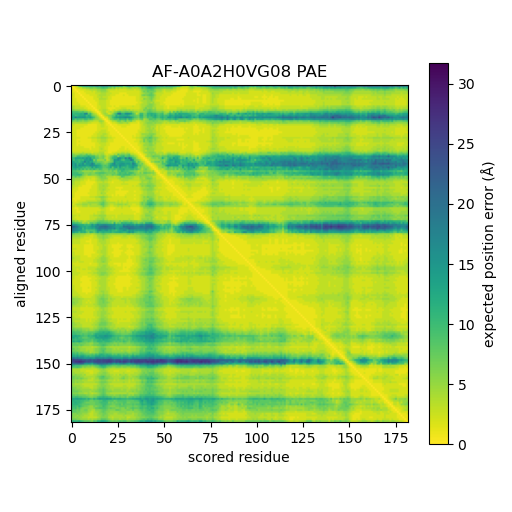96.25 89 TYR A C 1
ATOM 690 O O . TYR A 1 89 ? -0.832 4.249 -4.818 1.00 96.25 89 TYR A O 1
ATOM 698 N N . PHE A 1 90 ? 1.372 4.031 -4.476 1.00 97.44 90 PHE A N 1
ATOM 699 C CA . PHE A 1 90 ? 1.520 2.852 -5.329 1.00 97.44 90 PHE A CA 1
ATOM 700 C C . PHE A 1 90 ? 0.670 1.675 -4.838 1.00 97.44 90 PHE A C 1
ATOM 702 O O . PHE A 1 90 ? -0.114 1.130 -5.610 1.00 97.44 90 PHE A O 1
ATOM 709 N N . LEU A 1 91 ? 0.742 1.318 -3.551 1.00 97.25 91 LEU A N 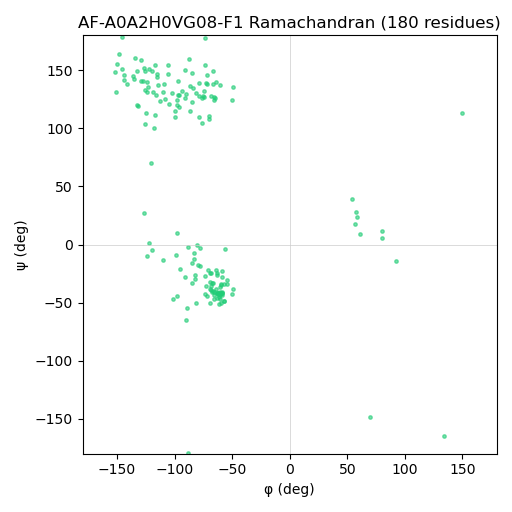1
ATOM 710 C CA . LEU A 1 91 ? -0.087 0.243 -2.996 1.00 97.25 91 LEU A CA 1
ATOM 711 C C . LEU A 1 91 ? -1.584 0.539 -3.137 1.00 97.25 91 LEU A C 1
ATOM 713 O O . LEU A 1 91 ? -2.358 -0.350 -3.489 1.00 97.25 91 LEU A O 1
ATOM 717 N N . ASP A 1 92 ? -1.995 1.780 -2.881 1.00 97.12 92 ASP A N 1
ATOM 718 C CA . ASP A 1 92 ? -3.393 2.197 -2.975 1.00 97.12 92 ASP A CA 1
ATOM 719 C C . ASP A 1 92 ? -3.932 2.091 -4.406 1.00 97.12 92 ASP A C 1
ATOM 721 O O . ASP A 1 92 ? 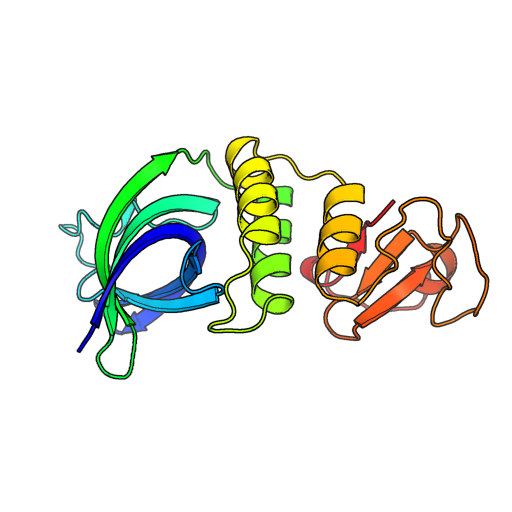-5.058 1.644 -4.600 1.00 97.12 92 ASP A O 1
ATOM 725 N N . ASN A 1 93 ? -3.139 2.419 -5.424 1.00 95.81 93 ASN A N 1
ATOM 726 C CA . ASN A 1 93 ? -3.600 2.344 -6.813 1.00 95.81 93 ASN A CA 1
ATOM 727 C C . ASN A 1 93 ? -3.457 0.944 -7.420 1.00 95.81 93 ASN A C 1
ATOM 729 O O . ASN A 1 93 ? -4.310 0.535 -8.204 1.00 95.81 93 ASN A O 1
ATOM 733 N N . MET A 1 94 ? -2.429 0.188 -7.032 1.00 95.44 94 MET A N 1
ATOM 734 C CA . MET A 1 94 ? -2.102 -1.082 -7.684 1.00 95.44 94 MET A CA 1
ATOM 735 C C . MET A 1 94 ? -2.782 -2.301 -7.063 1.00 95.44 94 MET A C 1
ATOM 737 O O . MET A 1 94 ? -3.016 -3.286 -7.759 1.00 95.44 94 MET A O 1
ATOM 741 N N . THR A 1 95 ? -3.112 -2.268 -5.768 1.00 95.69 95 THR A N 1
ATOM 742 C CA . THR A 1 95 ? -3.711 -3.440 -5.109 1.00 95.69 95 THR A CA 1
ATOM 743 C C . THR A 1 95 ? -5.233 -3.467 -5.265 1.00 95.69 95 THR A C 1
ATOM 745 O O . THR A 1 95 ? -5.884 -2.436 -5.089 1.00 95.69 95 THR A O 1
ATOM 748 N N . PRO A 1 96 ? -5.856 -4.616 -5.565 1.00 94.56 96 PRO A N 1
ATOM 749 C CA . PRO A 1 96 ? -7.312 -4.734 -5.595 1.00 94.56 96 PRO A CA 1
ATOM 750 C C . PRO A 1 96 ? -7.927 -4.737 -4.186 1.00 94.56 96 PRO A C 1
ATOM 752 O O . PRO A 1 96 ? -7.293 -5.098 -3.193 1.00 94.56 96 PRO A O 1
ATOM 755 N N . TYR A 1 97 ? -9.194 -4.324 -4.092 1.00 96.75 97 TYR A N 1
ATOM 756 C CA . TYR A 1 97 ? -9.945 -4.374 -2.835 1.00 96.75 97 TYR A CA 1
ATOM 757 C C . TYR A 1 97 ? -10.320 -5.810 -2.451 1.00 96.75 97 TYR A C 1
ATOM 759 O O . TYR A 1 97 ? -10.653 -6.618 -3.314 1.00 96.75 97 TYR A O 1
ATOM 767 N N . ASN A 1 98 ? -10.349 -6.091 -1.145 1.00 95.88 98 ASN A N 1
ATOM 768 C CA . ASN A 1 98 ? -10.805 -7.351 -0.543 1.00 95.88 98 ASN A CA 1
ATOM 769 C C . ASN A 1 98 ? -10.042 -8.608 -1.007 1.00 95.88 98 ASN A C 1
ATOM 771 O O . ASN A 1 98 ? -10.572 -9.716 -0.941 1.00 95.88 98 ASN A O 1
ATOM 775 N N . GLN A 1 99 ? -8.806 -8.445 -1.483 1.00 95.69 99 GLN A N 1
ATOM 776 C CA . GLN A 1 99 ? -7.932 -9.543 -1.894 1.00 95.69 99 GLN A CA 1
ATOM 777 C C . GLN A 1 99 ? -6.687 -9.540 -1.014 1.00 95.69 99 GLN A C 1
ATOM 779 O O . GLN A 1 99 ? -5.790 -8.713 -1.176 1.00 95.69 99 GLN A O 1
ATOM 784 N N . ALA A 1 100 ? -6.676 -10.428 -0.022 1.00 96.00 100 ALA A N 1
ATOM 785 C CA . ALA A 1 100 ? -5.545 -10.577 0.876 1.00 96.00 100 ALA A CA 1
ATOM 786 C C . ALA A 1 100 ? -4.402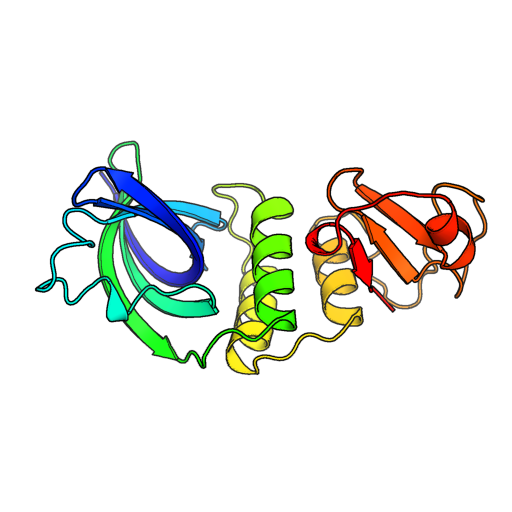 -11.316 0.178 1.00 96.00 100 ALA A C 1
ATOM 788 O O . ALA A 1 100 ? -4.590 -12.423 -0.323 1.00 96.00 100 ALA A O 1
ATOM 789 N N . ASP A 1 101 ? -3.214 -10.725 0.225 1.00 96.31 101 ASP A N 1
ATOM 790 C CA . ASP A 1 101 ? -1.976 -11.358 -0.212 1.00 96.31 101 ASP A CA 1
ATOM 791 C C . ASP A 1 101 ? -0.962 -11.295 0.944 1.00 96.31 101 ASP A C 1
ATOM 793 O O . ASP A 1 101 ? -0.408 -10.224 1.235 1.00 96.31 101 ASP A O 1
ATOM 797 N N . PRO A 1 102 ? -0.738 -12.421 1.654 1.00 94.56 102 PRO A N 1
ATOM 798 C CA . PRO A 1 102 ? 0.214 -12.475 2.755 1.00 94.56 102 PRO A CA 1
ATOM 799 C C . PRO A 1 102 ? 1.644 -12.121 2.340 1.00 94.56 102 PRO A C 1
ATOM 801 O O . PRO A 1 102 ? 2.356 -11.507 3.131 1.00 94.56 102 PRO A O 1
ATOM 804 N N . HIS A 1 103 ? 2.070 -12.474 1.124 1.00 94.62 103 HIS A N 1
ATOM 805 C CA . HIS A 1 103 ? 3.425 -12.204 0.652 1.00 94.62 103 HIS A CA 1
ATOM 806 C C . HIS A 1 103 ? 3.626 -10.701 0.437 1.00 94.62 103 HIS A C 1
ATOM 808 O O . HIS A 1 103 ? 4.529 -10.100 1.024 1.00 94.62 103 HIS A O 1
ATOM 814 N N . LEU A 1 104 ? 2.700 -10.065 -0.285 1.00 96.44 104 LEU A N 1
ATOM 815 C CA . LEU A 1 104 ? 2.691 -8.616 -0.474 1.00 96.44 104 LEU A CA 1
ATOM 816 C C . LEU A 1 104 ? 2.565 -7.859 0.858 1.00 96.44 104 LEU A C 1
ATOM 818 O O . LEU A 1 104 ? 3.185 -6.812 1.040 1.00 96.44 104 LEU A O 1
ATOM 822 N N . TRP A 1 105 ? 1.795 -8.389 1.815 1.00 97.56 105 TRP A N 1
ATOM 823 C CA . TRP A 1 105 ? 1.692 -7.821 3.161 1.00 97.56 105 TRP A CA 1
ATOM 824 C C . TRP A 1 105 ? 3.046 -7.714 3.867 1.00 97.56 105 TRP A C 1
ATOM 826 O O . TRP A 1 105 ? 3.352 -6.654 4.415 1.00 97.56 105 TRP A O 1
ATOM 836 N N . TYR A 1 106 ? 3.856 -8.775 3.866 1.00 97.19 106 TYR A N 1
ATOM 837 C CA . TYR A 1 106 ? 5.145 -8.750 4.560 1.00 97.19 106 TYR A CA 1
ATOM 838 C C . TYR A 1 106 ? 6.146 -7.801 3.894 1.00 97.19 106 TYR A C 1
ATOM 840 O O . TYR A 1 106 ? 6.804 -7.050 4.613 1.00 97.19 106 TYR A O 1
ATOM 848 N N . ILE A 1 107 ? 6.174 -7.742 2.559 1.00 97.00 107 ILE A N 1
ATOM 849 C CA . ILE A 1 107 ? 7.006 -6.784 1.810 1.00 97.00 107 ILE A CA 1
ATOM 850 C C . ILE A 1 107 ? 6.596 -5.344 2.138 1.00 97.00 107 ILE A C 1
ATOM 852 O O . ILE A 1 107 ? 7.425 -4.521 2.524 1.00 97.00 107 ILE A O 1
ATOM 856 N N . ALA A 1 108 ? 5.299 -5.034 2.041 1.00 96.88 108 ALA A N 1
ATOM 857 C CA . ALA A 1 108 ? 4.789 -3.699 2.340 1.00 96.88 108 ALA A CA 1
ATOM 858 C C . ALA A 1 108 ? 5.063 -3.291 3.794 1.00 96.88 108 ALA A C 1
ATOM 860 O O . ALA A 1 108 ? 5.437 -2.149 4.062 1.00 96.88 108 ALA A O 1
ATOM 861 N N . LYS A 1 109 ? 4.904 -4.228 4.735 1.00 96.25 109 LYS A N 1
ATOM 862 C CA . LYS A 1 109 ? 5.204 -4.009 6.151 1.00 96.25 109 LYS A CA 1
ATOM 863 C C . LYS A 1 109 ? 6.677 -3.657 6.358 1.00 96.25 109 LYS A C 1
ATOM 865 O O . LYS A 1 109 ? 6.954 -2.695 7.067 1.00 96.25 109 LYS A O 1
ATOM 870 N N . GLU A 1 110 ? 7.596 -4.400 5.746 1.00 95.38 110 GLU A N 1
ATOM 871 C CA . GLU A 1 110 ? 9.040 -4.175 5.877 1.00 95.38 110 GLU A CA 1
ATOM 872 C C . GLU A 1 110 ? 9.456 -2.795 5.351 1.00 95.38 110 GLU A C 1
ATOM 874 O O . GLU A 1 110 ? 10.153 -2.062 6.053 1.00 95.38 110 GLU A O 1
ATOM 879 N N . VAL A 1 111 ? 8.954 -2.398 4.176 1.00 95.69 111 VAL A N 1
ATOM 880 C CA . VAL A 1 111 ? 9.177 -1.058 3.601 1.00 95.69 111 VAL A CA 1
ATOM 881 C C . VAL A 1 111 ? 8.711 0.042 4.555 1.00 95.69 111 VAL A C 1
ATOM 883 O O . VAL A 1 111 ? 9.443 0.991 4.841 1.00 95.69 111 VAL A O 1
ATOM 886 N N . VAL A 1 112 ? 7.493 -0.086 5.088 1.00 94.62 112 VAL A N 1
ATOM 887 C CA . VAL A 1 112 ? 6.911 0.919 5.988 1.00 94.62 112 VAL A CA 1
ATOM 888 C C . VAL A 1 112 ? 7.642 0.978 7.333 1.00 94.62 112 VAL A C 1
ATOM 890 O O . VAL A 1 112 ? 7.807 2.063 7.890 1.00 94.62 112 VAL A O 1
ATOM 893 N N . GLU A 1 113 ? 8.110 -0.155 7.860 1.00 92.94 113 GLU A N 1
ATOM 894 C CA . GLU A 1 113 ? 8.897 -0.194 9.100 1.00 92.94 113 GLU A CA 1
ATOM 895 C C . GLU A 1 113 ? 10.288 0.422 8.932 1.00 92.94 113 GLU A C 1
ATOM 897 O O . GLU A 1 113 ? 10.747 1.117 9.838 1.00 92.94 113 GLU A O 1
ATOM 902 N N . ARG A 1 114 ? 10.938 0.205 7.782 1.00 92.94 114 ARG A N 1
ATOM 903 C CA . ARG A 1 114 ? 12.260 0.775 7.474 1.00 92.94 114 ARG A CA 1
ATOM 904 C C . ARG A 1 114 ? 12.215 2.231 7.021 1.00 92.94 114 ARG A C 1
ATOM 906 O O . ARG A 1 114 ? 13.231 2.910 7.091 1.00 92.94 114 ARG A O 1
ATOM 913 N N . LEU A 1 115 ? 11.046 2.717 6.598 1.00 92.38 115 LEU A N 1
ATOM 914 C CA . LEU A 1 115 ? 10.859 4.036 5.982 1.00 92.38 115 LEU A CA 1
ATOM 915 C C . LEU A 1 115 ? 11.712 4.243 4.720 1.00 92.38 115 LEU A C 1
ATOM 917 O O . LEU A 1 115 ? 12.054 5.374 4.365 1.00 92.38 115 LEU A O 1
ATOM 921 N N . GLU A 1 116 ? 12.011 3.147 4.033 1.00 92.81 116 GLU A N 1
ATOM 922 C CA . GLU A 1 116 ? 12.865 3.102 2.857 1.00 92.81 116 GLU A CA 1
ATOM 923 C C . GLU A 1 116 ? 12.296 2.106 1.847 1.00 92.81 116 GLU A C 1
ATOM 925 O O . GLU A 1 116 ? 11.830 1.025 2.213 1.00 92.81 116 GLU A O 1
ATOM 930 N N . VAL A 1 117 ? 12.320 2.486 0.571 1.00 94.81 117 VAL A N 1
ATOM 931 C CA . VAL A 1 117 ? 11.877 1.647 -0.541 1.00 94.81 117 VAL A CA 1
ATOM 932 C C . VAL A 1 117 ? 12.919 1.692 -1.648 1.00 94.81 117 VAL A C 1
ATOM 934 O O . VAL A 1 117 ? 13.221 2.747 -2.203 1.00 94.81 117 VAL A O 1
ATOM 937 N N . GLU A 1 118 ? 13.463 0.531 -1.988 1.00 94.56 118 GLU A N 1
ATOM 938 C CA . GLU A 1 118 ? 14.354 0.396 -3.133 1.00 94.56 118 GLU A CA 1
ATOM 939 C C . GLU A 1 118 ? 13.540 0.196 -4.423 1.00 94.56 118 GLU A C 1
ATOM 941 O O . GLU A 1 118 ? 12.503 -0.476 -4.396 1.00 94.56 118 GLU A O 1
ATOM 946 N N . PRO A 1 119 ? 14.009 0.689 -5.586 1.00 93.12 119 PRO A N 1
ATOM 947 C CA . PRO A 1 119 ? 13.348 0.471 -6.876 1.00 93.12 119 PRO A CA 1
ATOM 948 C C . PRO A 1 119 ? 12.986 -0.995 -7.152 1.00 93.12 119 PRO A C 1
ATOM 950 O O . PRO A 1 119 ? 11.909 -1.297 -7.668 1.00 93.12 119 PRO A O 1
ATOM 953 N N . ILE A 1 120 ? 13.856 -1.927 -6.753 1.00 91.88 120 ILE A N 1
ATOM 954 C CA . ILE A 1 120 ? 13.643 -3.360 -6.971 1.00 91.88 120 ILE A CA 1
ATOM 955 C C . ILE A 1 120 ? 12.401 -3.899 -6.244 1.00 91.88 120 ILE A C 1
ATOM 957 O O . ILE A 1 120 ? 11.790 -4.856 -6.716 1.00 91.88 120 ILE A O 1
ATOM 961 N N . VAL A 1 121 ? 11.983 -3.264 -5.145 1.00 95.12 121 VAL A N 1
ATOM 962 C CA . VAL A 1 121 ? 10.788 -3.657 -4.389 1.00 95.12 121 VAL A CA 1
ATOM 963 C C . VAL A 1 121 ? 9.524 -3.399 -5.204 1.00 95.12 121 VAL A C 1
ATOM 965 O O . VAL A 1 121 ? 8.644 -4.256 -5.253 1.00 95.12 121 VAL A O 1
ATOM 968 N N . TYR A 1 122 ? 9.442 -2.272 -5.923 1.00 95.56 122 TYR A N 1
ATOM 969 C CA . TYR A 1 122 ? 8.321 -2.022 -6.836 1.00 95.56 122 TYR A CA 1
ATOM 970 C C . TYR A 1 122 ? 8.228 -3.113 -7.900 1.00 95.56 122 TYR A C 1
ATOM 972 O O . TYR A 1 122 ? 7.143 -3.618 -8.178 1.00 95.56 122 TYR A O 1
ATOM 980 N N . ARG A 1 123 ? 9.369 -3.517 -8.468 1.00 93.38 123 ARG A N 1
ATOM 981 C CA . ARG A 1 123 ? 9.419 -4.591 -9.463 1.00 93.38 123 ARG A CA 1
ATOM 982 C C . ARG A 1 123 ? 8.944 -5.927 -8.902 1.00 93.38 123 ARG A C 1
ATOM 984 O O . ARG A 1 123 ? 8.225 -6.648 -9.585 1.00 93.38 123 ARG A O 1
ATOM 991 N N . GLU A 1 124 ? 9.344 -6.249 -7.678 1.00 93.62 124 GLU A N 1
ATOM 992 C CA . GLU A 1 124 ? 8.927 -7.470 -6.993 1.00 93.62 124 GLU A CA 1
ATOM 993 C C . GLU A 1 124 ? 7.414 -7.496 -6.760 1.00 93.62 124 GLU A C 1
ATOM 995 O O . GLU A 1 124 ? 6.757 -8.471 -7.118 1.00 93.62 124 GLU A O 1
ATOM 1000 N N . ILE A 1 125 ? 6.842 -6.393 -6.271 1.00 95.62 125 ILE A N 1
ATOM 1001 C CA . ILE A 1 125 ? 5.392 -6.266 -6.082 1.00 95.62 125 ILE A CA 1
ATOM 1002 C C . ILE A 1 125 ? 4.649 -6.364 -7.420 1.00 95.62 125 ILE A C 1
ATOM 1004 O O . ILE A 1 125 ? 3.648 -7.072 -7.518 1.00 95.62 125 ILE A O 1
ATOM 1008 N N . LEU A 1 126 ? 5.152 -5.718 -8.476 1.00 95.25 126 LEU A N 1
ATOM 1009 C CA . LEU A 1 126 ? 4.608 -5.861 -9.831 1.00 95.25 126 LEU A CA 1
ATOM 1010 C C . LEU A 1 126 ? 4.663 -7.313 -10.324 1.00 95.25 126 LEU A C 1
ATOM 1012 O O . LEU A 1 126 ? 3.753 -7.742 -11.028 1.00 95.25 126 LEU A O 1
ATOM 1016 N N . GLY A 1 127 ? 5.692 -8.072 -9.938 1.00 94.00 127 GLY A N 1
ATOM 1017 C CA . GLY A 1 127 ? 5.802 -9.500 -10.222 1.00 94.00 127 GLY A CA 1
ATOM 1018 C C . GLY A 1 127 ? 4.729 -10.331 -9.525 1.00 94.00 127 GLY A C 1
ATOM 1019 O O . GLY A 1 127 ? 4.056 -11.130 -10.170 1.00 94.00 127 GLY A O 1
ATOM 1020 N N . ILE A 1 128 ? 4.509 -10.082 -8.230 1.00 92.94 128 ILE A N 1
ATOM 1021 C CA . ILE A 1 128 ? 3.455 -10.736 -7.433 1.00 92.94 128 ILE A CA 1
ATOM 1022 C C . ILE A 1 128 ? 2.071 -10.480 -8.040 1.00 92.94 128 ILE A C 1
ATOM 1024 O O . ILE A 1 128 ? 1.259 -11.393 -8.147 1.00 92.94 128 ILE A O 1
ATOM 1028 N N . MET A 1 129 ? 1.821 -9.251 -8.496 1.00 92.44 129 MET A N 1
ATOM 1029 C CA . MET A 1 129 ? 0.554 -8.863 -9.123 1.00 92.44 129 MET A CA 1
ATOM 1030 C C . MET A 1 129 ? 0.415 -9.335 -10.584 1.00 92.44 129 MET A C 1
ATOM 1032 O O . MET A 1 129 ? -0.621 -9.101 -11.202 1.00 92.44 129 MET A O 1
ATOM 1036 N N . GLY A 1 130 ? 1.438 -9.980 -11.157 1.00 92.25 130 GLY A N 1
ATOM 1037 C CA . GLY A 1 130 ? 1.412 -10.507 -12.525 1.00 92.25 130 GLY A CA 1
ATOM 1038 C C . GLY A 1 130 ? 1.671 -9.476 -13.631 1.00 92.25 130 GLY A C 1
ATOM 1039 O O . GLY A 1 130 ? 1.482 -9.785 -14.806 1.00 92.25 130 GLY A O 1
ATOM 1040 N N . PHE A 1 131 ? 2.124 -8.264 -13.294 1.00 92.31 131 PHE A N 1
ATOM 1041 C CA . PHE A 1 131 ? 2.506 -7.239 -14.277 1.00 92.31 131 PHE A CA 1
ATOM 1042 C C . PHE A 1 131 ? 3.928 -7.423 -14.812 1.00 92.31 131 PHE A C 1
ATOM 1044 O O . PHE A 1 131 ? 4.238 -6.977 -15.917 1.00 92.31 131 PHE A O 1
ATOM 1051 N N . ALA A 1 132 ? 4.807 -8.054 -14.035 1.00 91.38 132 ALA A N 1
ATOM 1052 C CA . ALA A 1 132 ? 6.194 -8.316 -14.399 1.00 91.38 132 ALA A CA 1
ATOM 1053 C C . ALA A 1 132 ? 6.548 -9.801 -14.185 1.00 91.38 132 ALA A C 1
ATOM 1055 O O . ALA A 1 132 ? 5.893 -10.482 -13.402 1.00 91.38 132 ALA A O 1
ATOM 1056 N N . PRO A 1 133 ? 7.597 -10.325 -14.839 1.00 88.75 133 PRO A N 1
ATOM 1057 C CA . PRO A 1 133 ? 8.158 -11.622 -14.479 1.00 88.75 133 PRO A CA 1
ATOM 1058 C C . PRO A 1 133 ? 8.671 -11.606 -13.035 1.00 88.75 133 PRO A C 1
ATOM 1060 O O . PRO A 1 133 ? 9.331 -10.645 -12.626 1.00 88.75 133 PRO A O 1
ATOM 1063 N N . ILE A 1 134 ? 8.396 -12.678 -12.289 1.00 84.38 134 ILE A N 1
ATOM 1064 C CA . ILE A 1 134 ? 8.866 -12.848 -10.906 1.00 84.38 134 ILE A CA 1
ATOM 1065 C C . ILE A 1 134 ? 10.397 -12.999 -10.888 1.00 84.38 134 ILE A C 1
ATOM 1067 O O . ILE A 1 134 ? 11.069 -12.509 -9.978 1.00 84.38 134 ILE A O 1
ATOM 1071 N N . GLU A 1 135 ? 10.985 -13.611 -11.922 1.00 84.19 135 GLU A N 1
ATOM 1072 C CA . GLU A 1 135 ? 12.432 -13.724 -12.054 1.00 84.19 135 GLU A CA 1
ATOM 1073 C C . GLU A 1 135 ? 13.075 -12.358 -12.349 1.00 84.19 135 GLU A C 1
ATOM 1075 O O . GLU A 1 135 ? 12.992 -11.803 -13.450 1.00 84.19 135 GLU A O 1
ATOM 1080 N N . LYS A 1 136 ? 13.815 -11.831 -11.366 1.00 75.56 136 LYS A N 1
ATOM 1081 C CA . LYS A 1 136 ? 14.478 -10.512 -11.425 1.00 75.56 136 LYS A CA 1
ATOM 1082 C C . LYS A 1 136 ? 15.479 -10.366 -12.586 1.00 75.56 136 LYS A C 1
ATOM 1084 O O . LYS A 1 136 ? 15.737 -9.251 -13.041 1.00 75.56 136 LYS A O 1
ATOM 1089 N N . ASN A 1 137 ? 15.998 -11.475 -13.110 1.00 78.94 137 ASN A N 1
ATOM 1090 C CA . ASN A 1 137 ? 16.958 -11.485 -14.219 1.00 78.94 137 ASN A CA 1
ATOM 1091 C C . ASN A 1 137 ? 16.300 -11.377 -15.603 1.00 78.94 137 ASN A C 1
ATOM 1093 O O . ASN A 1 137 ? 16.991 -11.138 -16.593 1.00 78.94 137 ASN A O 1
ATOM 1097 N N . VAL A 1 138 ? 14.976 -11.534 -15.699 1.00 83.50 138 VAL A N 1
ATOM 1098 C CA . VAL A 1 138 ? 14.267 -11.408 -16.977 1.00 83.50 138 VAL A CA 1
ATOM 1099 C C . VAL A 1 138 ? 14.175 -9.936 -17.357 1.00 83.50 138 VAL A C 1
ATOM 1101 O O . VAL A 1 138 ? 13.820 -9.085 -16.548 1.00 83.50 138 VAL A O 1
ATOM 1104 N N . LEU A 1 139 ? 14.513 -9.602 -18.595 1.00 84.31 139 LEU A N 1
ATOM 1105 C CA . LEU A 1 139 ? 14.524 -8.216 -19.050 1.00 84.31 139 LEU A CA 1
ATOM 1106 C C . LEU A 1 139 ? 13.110 -7.758 -19.424 1.00 84.31 139 LEU A C 1
ATOM 1108 O O . LEU A 1 139 ? 12.424 -8.404 -20.214 1.00 84.31 139 LEU A O 1
ATOM 1112 N N . LEU A 1 140 ? 12.695 -6.603 -18.900 1.00 88.88 140 LEU A N 1
ATOM 1113 C CA . LEU A 1 140 ? 11.423 -5.978 -19.257 1.00 88.88 140 LEU A CA 1
ATOM 1114 C C . LEU A 1 140 ? 11.531 -5.252 -20.603 1.00 88.88 140 LEU A C 1
ATOM 1116 O O . LEU A 1 140 ? 12.519 -4.569 -20.902 1.00 88.88 140 LEU A O 1
ATOM 1120 N N . LYS A 1 141 ? 10.487 -5.377 -21.422 1.00 90.94 141 LYS A N 1
ATOM 1121 C CA . LYS A 1 141 ? 10.381 -4.710 -22.722 1.00 90.94 141 LYS A CA 1
ATOM 1122 C C . LYS A 1 141 ? 9.720 -3.347 -22.552 1.00 90.94 141 LYS A C 1
ATOM 1124 O O . LYS A 1 141 ? 8.631 -3.263 -22.000 1.00 90.94 141 LYS A O 1
ATOM 1129 N N . CYS A 1 142 ? 10.332 -2.297 -23.094 1.00 92.88 142 CYS A N 1
ATOM 1130 C CA . CYS A 1 142 ? 9.702 -0.979 -23.123 1.00 92.88 142 CYS A CA 1
ATOM 1131 C C . CYS A 1 142 ? 8.450 -1.018 -24.015 1.00 92.88 142 CYS A C 1
ATOM 1133 O O . CYS A 1 142 ? 8.526 -1.382 -25.195 1.00 92.88 142 CYS A O 1
ATOM 1135 N N . ASN A 1 143 ? 7.300 -0.598 -23.487 1.00 92.88 143 ASN A N 1
ATOM 1136 C CA . ASN A 1 143 ? 6.025 -0.604 -24.200 1.00 92.88 143 ASN A CA 1
ATOM 1137 C C . ASN A 1 143 ? 6.023 0.323 -25.424 1.00 92.88 143 ASN A C 1
ATOM 1139 O O . ASN A 1 143 ? 5.282 0.047 -26.368 1.00 92.88 143 ASN A O 1
ATOM 1143 N N . ARG A 1 144 ? 6.867 1.363 -25.457 1.00 92.38 144 ARG A N 1
ATOM 1144 C CA . ARG A 1 144 ? 6.922 2.343 -26.554 1.00 92.38 144 ARG A CA 1
ATOM 1145 C C . ARG A 1 144 ? 7.902 1.950 -27.662 1.00 92.38 144 ARG A C 1
ATOM 1147 O O . ARG A 1 144 ? 7.474 1.655 -28.770 1.00 92.38 144 ARG A O 1
ATOM 1154 N N . CYS A 1 145 ? 9.207 1.891 -27.379 1.00 92.44 145 CYS A N 1
ATOM 1155 C CA . CYS A 1 145 ? 10.217 1.579 -28.405 1.00 92.44 145 CYS A CA 1
ATOM 1156 C C . CYS A 1 145 ? 10.399 0.081 -28.676 1.00 92.44 145 CYS A C 1
ATOM 1158 O O . CYS A 1 145 ? 11.161 -0.285 -29.567 1.00 92.44 145 CYS A O 1
ATOM 1160 N N . LYS A 1 146 ? 9.754 -0.788 -27.885 1.00 89.25 146 LYS A N 1
ATOM 1161 C CA . LYS A 1 146 ? 9.825 -2.253 -27.999 1.00 89.25 146 LYS A CA 1
ATOM 1162 C C . LYS A 1 146 ? 11.232 -2.846 -27.819 1.00 89.25 146 LYS A C 1
ATOM 1164 O O . LYS A 1 146 ? 11.398 -4.047 -28.015 1.00 89.25 146 LYS A O 1
ATOM 1169 N N . LYS A 1 147 ? 12.228 -2.057 -27.400 1.00 85.25 147 LYS A N 1
ATOM 1170 C CA . LYS A 1 147 ? 13.562 -2.560 -27.043 1.00 85.25 147 LYS A CA 1
ATOM 1171 C C . LYS A 1 147 ? 13.497 -3.306 -25.706 1.00 85.25 147 LYS A C 1
ATOM 1173 O O . LYS A 1 147 ? 12.807 -2.874 -24.781 1.00 85.25 147 LYS A O 1
ATOM 1178 N N . ILE A 1 148 ? 14.201 -4.432 -25.632 1.00 73.88 148 ILE A N 1
ATOM 1179 C CA . ILE A 1 148 ? 14.365 -5.261 -24.430 1.00 73.88 148 ILE A CA 1
ATOM 1180 C C . ILE A 1 148 ? 15.696 -4.872 -23.774 1.00 73.88 148 ILE A C 1
ATOM 1182 O O . ILE A 1 148 ? 16.668 -4.634 -24.489 1.00 73.88 148 ILE A O 1
ATOM 1186 N N . GLY A 1 149 ? 15.759 -4.807 -22.440 1.00 65.12 149 GLY A N 1
ATOM 1187 C CA . GLY A 1 149 ? 17.033 -4.700 -21.717 1.00 65.12 149 GLY A CA 1
ATOM 1188 C C . GLY A 1 149 ? 17.087 -3.657 -20.605 1.00 65.12 149 GLY A C 1
ATOM 1189 O O . GLY A 1 149 ? 16.063 -3.125 -20.181 1.00 65.12 149 GLY A O 1
ATOM 1190 N N . THR A 1 150 ? 18.315 -3.337 -20.177 1.00 61.12 150 THR A N 1
ATOM 1191 C CA . THR A 1 150 ? 18.701 -2.400 -19.092 1.00 61.12 150 THR A CA 1
ATOM 1192 C C . THR A 1 150 ? 18.172 -0.968 -19.243 1.00 61.12 150 THR A C 1
ATOM 1194 O O . THR A 1 150 ? 18.365 -0.118 -18.373 1.00 61.12 150 THR A O 1
ATOM 1197 N N . GLN A 1 151 ? 17.495 -0.674 -20.351 1.00 71.00 151 GLN A N 1
ATOM 1198 C CA . GLN A 1 151 ? 16.878 0.621 -20.579 1.00 71.00 151 GLN A CA 1
ATOM 1199 C C . GLN A 1 151 ? 15.510 0.748 -19.903 1.00 71.00 151 GLN A C 1
ATOM 1201 O O . GLN A 1 151 ? 15.157 1.869 -19.550 1.00 71.00 151 GLN A O 1
ATOM 1206 N N . THR A 1 152 ? 14.745 -0.336 -19.720 1.00 87.38 152 THR A N 1
ATOM 1207 C CA . THR A 1 152 ? 13.405 -0.282 -19.108 1.00 87.38 152 THR A CA 1
ATOM 1208 C C . THR A 1 152 ? 13.534 -0.121 -17.599 1.00 87.38 152 THR A C 1
ATOM 1210 O O . THR A 1 152 ? 13.892 -1.064 -16.903 1.00 87.38 152 THR A O 1
ATOM 1213 N N . GLN A 1 153 ? 13.283 1.091 -17.113 1.00 91.19 153 GLN A N 1
ATOM 1214 C CA . GLN A 1 153 ? 13.610 1.508 -15.745 1.00 91.19 153 GLN A CA 1
ATOM 1215 C C . GLN A 1 153 ? 12.403 2.026 -14.971 1.00 91.19 153 GLN A C 1
ATOM 1217 O O . GLN A 1 153 ? 12.496 2.233 -13.763 1.00 91.19 153 GLN A O 1
ATOM 1222 N N . TYR A 1 154 ? 11.279 2.229 -15.656 1.00 94.38 154 TYR A N 1
ATOM 1223 C CA . TYR A 1 154 ? 10.117 2.892 -15.095 1.00 94.38 154 TYR A CA 1
ATOM 1224 C C . TYR A 1 154 ? 8.842 2.113 -15.377 1.00 94.38 154 TYR A C 1
ATOM 1226 O O . TYR A 1 154 ? 8.712 1.484 -16.429 1.00 94.38 154 TYR A O 1
ATOM 1234 N N . PHE A 1 155 ? 7.896 2.219 -14.456 1.00 95.69 155 PHE A N 1
ATOM 1235 C CA . PHE A 1 155 ? 6.524 1.762 -14.601 1.00 95.69 155 PHE A CA 1
ATOM 1236 C C . PHE A 1 155 ? 5.579 2.943 -14.358 1.00 95.69 155 PHE A C 1
ATOM 1238 O O . PHE A 1 155 ? 5.799 3.729 -13.436 1.00 95.69 155 PHE A O 1
ATOM 1245 N N . ILE A 1 156 ? 4.566 3.078 -15.210 1.00 95.19 156 ILE A N 1
ATOM 1246 C CA . ILE A 1 156 ? 3.502 4.083 -15.099 1.00 95.19 156 ILE A CA 1
ATOM 1247 C C . ILE A 1 156 ? 2.251 3.360 -14.619 1.00 95.19 156 ILE A C 1
ATOM 1249 O O . ILE A 1 156 ? 1.808 2.423 -15.286 1.00 95.19 156 ILE A O 1
ATOM 1253 N N . MET A 1 157 ? 1.699 3.770 -13.478 1.00 94.50 157 MET A N 1
ATOM 1254 C CA . MET A 1 157 ? 0.578 3.057 -12.859 1.00 94.50 157 MET A CA 1
ATOM 1255 C C . MET A 1 157 ? -0.739 3.278 -13.600 1.00 94.50 157 MET A C 1
ATOM 1257 O O . MET A 1 157 ? -1.462 2.311 -13.818 1.00 94.50 157 MET A O 1
ATOM 1261 N N . SER A 1 158 ? -1.029 4.507 -14.029 1.00 91.50 158 SER A N 1
ATOM 1262 C CA . SER A 1 158 ? -2.265 4.845 -14.750 1.00 91.50 158 SER A CA 1
ATOM 1263 C C . SER A 1 158 ? -2.452 4.049 -16.048 1.00 91.50 158 SER A C 1
ATOM 1265 O O . SER A 1 158 ? -3.545 3.556 -16.322 1.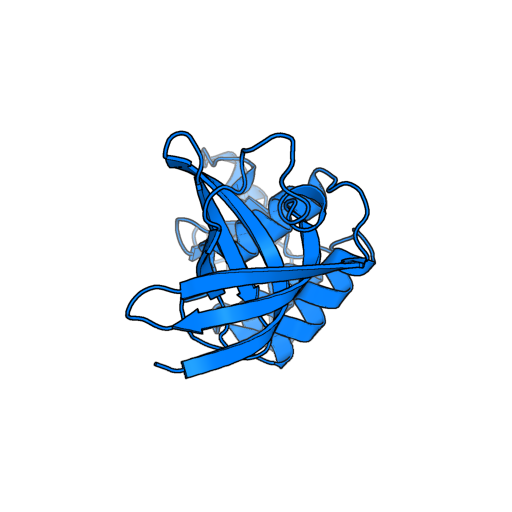00 91.50 158 SER A O 1
ATOM 1267 N N . ASP A 1 159 ? -1.369 3.870 -16.803 1.00 92.00 159 ASP A N 1
ATOM 1268 C CA . ASP A 1 159 ? -1.371 3.195 -18.104 1.00 92.00 159 ASP A CA 1
ATOM 1269 C C . ASP A 1 159 ? -0.929 1.722 -18.031 1.00 92.00 159 ASP A C 1
ATOM 1271 O O . ASP A 1 159 ? -1.021 0.996 -19.023 1.00 92.00 159 ASP A O 1
ATOM 1275 N N . LEU A 1 160 ? -0.421 1.271 -16.878 1.00 93.81 160 LEU A N 1
ATOM 1276 C CA . LEU A 1 160 ? 0.147 -0.068 -16.665 1.00 93.81 160 LEU A CA 1
ATOM 1277 C C . LEU A 1 160 ? 1.253 -0.425 -17.678 1.00 93.81 160 LEU A C 1
ATOM 1279 O O . LEU A 1 160 ? 1.355 -1.558 -18.158 1.00 93.81 160 LEU A O 1
ATOM 1283 N N . VAL A 1 161 ? 2.100 0.551 -18.019 1.00 93.75 161 VAL A N 1
ATOM 1284 C CA . VAL A 1 161 ? 3.171 0.389 -19.013 1.00 93.75 161 VAL A CA 1
ATOM 1285 C C . VAL A 1 161 ? 4.561 0.523 -18.410 1.00 93.75 161 VAL A C 1
ATOM 1287 O O . VAL A 1 161 ? 4.820 1.335 -17.524 1.00 93.75 161 VAL A O 1
ATOM 1290 N N . PHE A 1 162 ? 5.497 -0.230 -18.977 1.00 94.50 162 PHE A N 1
ATOM 1291 C CA . PHE A 1 162 ? 6.917 -0.129 -18.694 1.00 94.50 162 PHE A CA 1
ATOM 1292 C C . PHE A 1 162 ? 7.607 0.760 -19.725 1.00 94.50 162 PHE A C 1
ATOM 1294 O O . PHE A 1 162 ? 7.502 0.532 -20.933 1.00 94.50 162 PHE A O 1
ATOM 1301 N N . LEU A 1 163 ? 8.371 1.750 -19.268 1.00 94.19 163 LEU A N 1
ATOM 1302 C CA . LEU A 1 163 ? 9.117 2.655 -20.138 1.00 94.19 163 LEU A CA 1
ATOM 1303 C C . LEU A 1 163 ? 10.613 2.641 -19.846 1.00 94.19 163 LEU A C 1
ATOM 1305 O O . LEU A 1 163 ? 11.077 2.435 -18.722 1.00 94.19 163 LEU A O 1
ATOM 1309 N N . CYS A 1 164 ? 11.381 2.918 -20.898 1.00 93.31 164 CYS A N 1
ATOM 1310 C CA . CYS A 1 164 ? 12.782 3.265 -20.756 1.00 93.31 164 CYS A CA 1
ATOM 1311 C C . CYS A 1 164 ? 12.998 4.759 -20.526 1.00 93.31 164 CYS A C 1
ATOM 1313 O O . CYS A 1 164 ? 12.166 5.577 -20.918 1.00 93.31 164 CYS A O 1
ATOM 1315 N N . ALA A 1 165 ? 14.160 5.117 -19.972 1.00 91.62 165 ALA A N 1
ATOM 1316 C CA . ALA A 1 165 ? 14.530 6.510 -19.701 1.00 91.62 165 ALA A CA 1
ATOM 1317 C C . ALA A 1 165 ? 14.432 7.423 -20.939 1.00 91.62 165 ALA A C 1
ATOM 1319 O O . ALA A 1 165 ? 14.068 8.588 -20.826 1.00 91.62 165 ALA A O 1
ATOM 1320 N N . ASN A 1 166 ? 14.716 6.894 -22.134 1.00 91.81 166 ASN A N 1
ATOM 1321 C CA . ASN A 1 166 ? 14.600 7.657 -23.379 1.00 91.81 166 ASN A CA 1
ATOM 1322 C C . ASN A 1 166 ? 13.142 7.906 -23.768 1.00 91.81 166 ASN A C 1
ATOM 1324 O O . ASN A 1 166 ? 12.788 9.020 -24.128 1.00 91.81 166 ASN A O 1
ATOM 1328 N N . CYS A 1 167 ? 12.294 6.881 -23.671 1.00 92.38 167 CYS A N 1
ATOM 1329 C CA . CYS A 1 167 ? 10.882 6.999 -24.018 1.00 92.38 167 CYS A CA 1
ATOM 1330 C C . CYS A 1 167 ? 10.085 7.832 -23.015 1.00 92.38 167 CYS A C 1
ATOM 1332 O O . CYS A 1 167 ? 9.034 8.333 -23.396 1.00 92.38 167 CYS A O 1
ATOM 1334 N N . LEU A 1 168 ? 10.569 7.967 -21.779 1.00 92.12 168 LEU A N 1
ATOM 1335 C CA . LEU A 1 168 ? 9.945 8.776 -20.737 1.00 92.12 168 LEU A CA 1
ATOM 1336 C C . LEU A 1 168 ? 10.000 10.282 -21.043 1.00 92.12 168 LEU A C 1
ATOM 1338 O O . LEU A 1 168 ? 9.068 11.000 -20.706 1.00 92.12 168 LEU A O 1
ATOM 1342 N N . LYS A 1 169 ? 11.063 10.760 -21.708 1.00 89.75 169 LYS A N 1
ATOM 1343 C CA . LYS A 1 169 ? 11.304 12.198 -21.954 1.00 89.75 169 LYS A CA 1
ATOM 1344 C C . LYS A 1 169 ? 10.193 12.894 -22.741 1.00 89.75 169 LYS A C 1
ATOM 1346 O O . LYS A 1 169 ? 9.991 14.088 -22.556 1.00 89.75 169 LYS A O 1
ATOM 1351 N N . ASP A 1 170 ? 9.476 12.158 -23.588 1.00 85.50 170 ASP A N 1
ATOM 1352 C CA . ASP A 1 170 ? 8.407 12.722 -24.420 1.00 85.50 170 ASP A CA 1
ATOM 1353 C C . ASP A 1 170 ? 7.004 12.507 -23.828 1.00 85.50 170 ASP A C 1
ATOM 1355 O O . ASP A 1 170 ? 6.010 12.720 -24.522 1.00 85.50 170 ASP A O 1
ATOM 1359 N N . VAL A 1 171 ? 6.898 12.039 -22.579 1.00 87.12 171 VAL A N 1
ATOM 1360 C CA . VAL A 1 171 ? 5.613 11.755 -21.925 1.00 87.12 171 VAL A CA 1
ATOM 1361 C C . VAL A 1 171 ? 5.439 12.689 -20.732 1.00 87.12 171 VAL A C 1
ATOM 1363 O O . VAL A 1 171 ? 6.316 12.804 -19.879 1.00 87.12 171 VAL A O 1
ATOM 1366 N N . LYS A 1 172 ? 4.289 13.363 -20.665 1.00 88.50 172 LYS A N 1
ATOM 1367 C CA . LYS A 1 172 ? 3.889 14.147 -19.492 1.00 88.50 172 LYS A CA 1
ATOM 1368 C C . LYS A 1 172 ? 3.188 13.215 -18.510 1.00 88.50 172 LYS A C 1
ATOM 1370 O O . LYS A 1 172 ? 2.140 12.679 -18.849 1.00 88.50 172 LYS A O 1
ATOM 1375 N N . ILE A 1 173 ? 3.777 13.013 -17.336 1.00 88.00 173 ILE A N 1
ATOM 1376 C CA . ILE A 1 173 ? 3.283 12.081 -16.313 1.00 88.00 173 ILE A CA 1
ATOM 1377 C C . ILE A 1 173 ? 3.345 12.787 -14.963 1.00 88.00 173 ILE A C 1
ATOM 1379 O O . ILE A 1 173 ? 4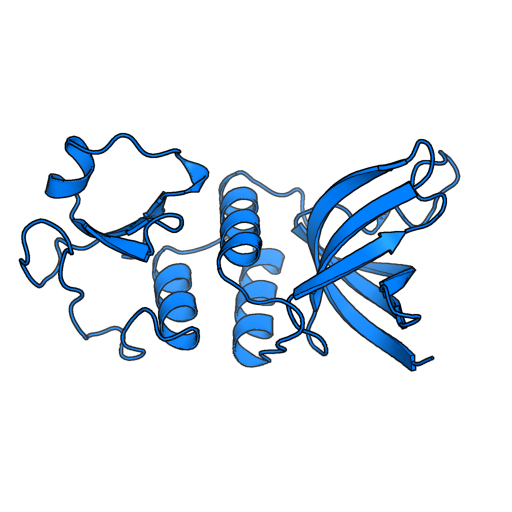.289 13.535 -14.694 1.00 88.00 173 ILE A O 1
ATOM 1383 N N . GLU A 1 174 ? 2.350 12.551 -14.116 1.00 88.75 174 GLU A N 1
ATOM 1384 C CA . GLU A 1 174 ? 2.383 13.023 -12.736 1.00 88.75 174 GLU A CA 1
ATOM 1385 C C . GLU A 1 174 ? 3.487 12.307 -11.944 1.00 88.75 174 GLU A C 1
ATOM 1387 O O . GLU A 1 174 ? 3.667 11.097 -12.049 1.00 88.75 174 GLU A O 1
ATOM 1392 N N . GLU A 1 175 ? 4.235 13.034 -11.110 1.00 85.44 175 GLU A N 1
ATOM 1393 C CA . GLU A 1 175 ? 5.410 12.479 -10.416 1.00 85.44 175 GLU A CA 1
ATOM 1394 C C . GLU A 1 175 ? 5.085 11.245 -9.552 1.00 85.44 175 GLU A C 1
ATOM 1396 O O . GLU A 1 175 ? 5.905 10.327 -9.436 1.00 85.44 175 GLU A O 1
ATOM 1401 N N . ASN A 1 176 ? 3.891 11.213 -8.956 1.00 87.69 176 ASN A N 1
ATOM 1402 C CA . ASN A 1 176 ? 3.435 10.096 -8.132 1.00 87.69 176 ASN A CA 1
ATOM 1403 C C . ASN A 1 176 ? 3.072 8.862 -8.960 1.00 87.69 176 ASN A C 1
ATOM 1405 O O . ASN A 1 176 ? 3.203 7.760 -8.442 1.00 87.69 176 ASN A O 1
ATOM 1409 N N . ASP A 1 177 ? 2.674 9.037 -10.222 1.00 92.19 177 ASP A N 1
ATOM 1410 C CA . ASP A 1 177 ? 2.224 7.968 -11.122 1.00 92.19 177 ASP A CA 1
ATOM 1411 C C . ASP A 1 177 ? 3.385 7.145 -11.719 1.00 92.19 177 ASP A C 1
ATOM 1413 O O . ASP A 1 177 ? 3.218 6.009 -12.164 1.00 92.19 177 ASP A O 1
ATOM 1417 N N . LEU A 1 178 ? 4.598 7.702 -11.677 1.00 94.44 178 LEU A N 1
ATOM 1418 C CA . LEU A 1 178 ? 5.815 7.108 -12.223 1.00 94.44 178 LEU A CA 1
ATOM 1419 C C . LEU A 1 178 ? 6.660 6.439 -11.132 1.00 94.44 178 LEU A C 1
ATOM 1421 O O . LEU A 1 178 ? 7.258 7.139 -10.319 1.00 94.44 178 LEU A O 1
ATOM 1425 N N . VAL A 1 179 ? 6.851 5.121 -11.156 1.00 94.88 179 VAL A N 1
ATOM 1426 C CA . VAL A 1 179 ? 7.767 4.423 -10.228 1.00 94.88 179 VAL A CA 1
ATOM 1427 C C . VAL A 1 179 ? 9.013 3.904 -10.943 1.00 94.88 179 VAL A C 1
ATOM 1429 O O . VAL A 1 179 ? 8.944 3.392 -12.060 1.00 94.88 179 VAL A O 1
ATOM 1432 N N . LYS A 1 180 ? 10.177 4.051 -10.302 1.00 93.81 180 LYS A N 1
ATOM 1433 C CA . LYS A 1 180 ? 11.441 3.474 -10.774 1.00 93.81 180 LYS A CA 1
ATOM 1434 C C . LYS A 1 180 ? 11.528 2.026 -10.290 1.00 93.81 180 LYS A C 1
ATOM 1436 O O . LYS A 1 180 ? 11.228 1.766 -9.130 1.00 93.81 180 LYS A O 1
ATOM 1441 N N . ILE A 1 181 ? 11.926 1.107 -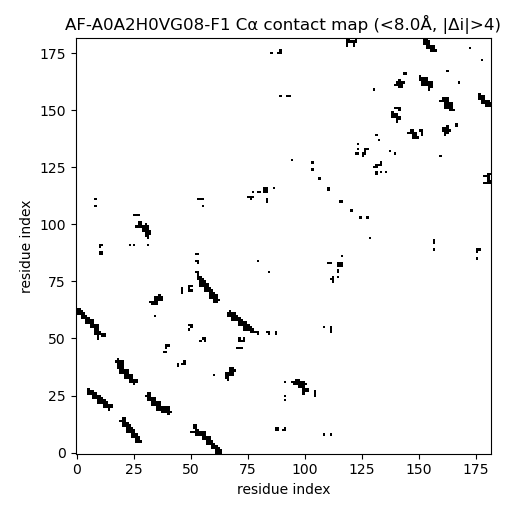11.168 1.00 91.75 181 ILE A N 1
ATOM 1442 C CA . ILE A 1 181 ? 11.868 -0.347 -10.918 1.00 91.75 181 ILE A CA 1
ATOM 1443 C C . ILE A 1 181 ? 13.225 -1.068 -11.034 1.00 91.75 181 ILE A C 1
ATOM 1445 O O . ILE A 1 181 ? 13.286 -2.291 -10.901 1.00 91.75 181 ILE A O 1
ATOM 1449 N N . VAL A 1 182 ? 14.302 -0.325 -11.317 1.00 86.44 182 VAL A N 1
ATOM 1450 C CA . VAL A 1 182 ? 15.689 -0.815 -11.448 1.00 86.44 182 VAL A CA 1
ATOM 1451 C C . VAL A 1 182 ? 16.653 0.232 -10.924 1.00 86.44 182 VAL A C 1
ATOM 1453 O O . VAL A 1 182 ? 16.350 1.428 -11.131 1.00 86.44 182 VAL A O 1
#

InterPro domains:
  IPR003717 Recombination protein O, RecO [PTHR33991] (1-170)
  IPR012340 Nucleic acid-binding, OB-fold [G3DSA:2.40.50.140] (3-75)
  IPR012340 Nucleic acid-binding, OB-fold [SSF50249] (2-71)
  IPR022572 DNA replication/recombination mediator RecO, N-terminal [PF11967] (1-65)

Foldseek 3Di:
DDKDKWKWAFLDWADDDPQKIWTFIQTQQFGTFIEIEGRCNPPPRPAVVQHDHLWIWTWMWDDPVHIYTDHIDTDDADPQDPQSNLVSLCSSLLTDGRDHDNVLVVLNVVCSRVSDDDLQSSQCVCCVSVLHPNPPPAWDAFPPPRDTDPQFFKAFRVVSTTHGPVRVVPDDHDPSRIGTND

Sequence (182 aa):
MAEYYTPAIVLRKDVKNDKDSLYILYTRSLGKISAIAKSARKITSKLSGHLSPGRIADIRLIDKGSFQLLDALSKNGGRSNKEIAKFLYFLDNMTPYNQADPHLWYIAKEVVERLEVEPIVYREILGIMGFAPIEKNVLLKCNRCKKIGTQTQYFIMSDLVFLCANCLKDVKIEENDLVKIV